Protein AF-0000000084594039 (afdb_homodimer)

Solvent-accessible surface area (backbone atoms only — not comparable to full-atom values): 18396 Å² total; per-residue (Å²): 133,78,67,61,70,50,74,56,48,41,37,42,39,34,45,40,53,38,61,28,76,56,87,64,30,40,56,70,52,55,41,53,44,47,56,73,71,41,68,73,32,25,36,35,40,32,32,36,35,68,39,43,57,26,38,84,69,42,38,64,59,42,36,34,75,75,54,59,29,42,46,44,62,35,49,66,76,71,59,64,66,60,52,68,68,42,80,75,48,71,62,57,84,67,62,62,94,60,73,80,41,58,66,37,62,47,47,32,35,33,38,26,88,52,34,46,54,43,74,80,42,61,41,67,48,31,79,69,38,47,42,98,88,64,44,53,49,39,70,52,70,32,36,37,35,33,29,29,40,27,58,51,59,77,80,53,81,77,73,77,64,75,69,82,74,133,133,77,64,59,66,50,74,57,47,44,37,42,39,33,44,41,54,40,60,30,74,54,87,65,30,41,58,71,52,55,41,52,45,47,55,73,71,40,68,73,34,26,35,36,41,34,32,37,34,66,37,42,57,27,39,84,72,44,37,62,61,42,36,35,74,75,54,60,29,42,45,44,63,34,51,67,76,71,62,64,67,60,52,68,68,44,79,75,48,71,63,56,84,68,62,63,93,61,73,80,42,59,66,37,62,46,47,32,34,34,36,27,89,53,32,45,55,43,74,79,42,62,42,68,48,32,79,68,38,46,42,97,87,65,43,52,49,38,71,50,69,32,36,38,34,34,30,30,41,28,62,52,62,77,77,56,82,75,76,75,69,74,70,80,72,124

pLDDT: mean 72.97, std 21.12, range [17.84, 96.88]

Foldseek 3Di:
DPPPPPDPQDEAEAEDACPPPDPQFADVVVLVCCVVPVAQGKYKYWYQRVDAQQEPNHCVCCCCVRVVKDWLLCVQVPNDGDHHNDDAQDADAADGPFSPHDDRIIMIIQHGPFKHKDWPDKDQPQQVAADPVRHGPDPDTDMDTDMDMDTDPPPPPPCVPPDPDD/DPPPPPDPQDEAEAEDACPPPDPQFADVVVLVCCVVPVAQGKYKYWYQRVDAQQEPNHCVCCCCVRVVKDWLLCVQVPNDGDHHNDDAQDADAADGPFSPHDDRIIMIIQHGPFKHKDWPDKDQPQQVAADPVRHGPDPDTDMDTDMDMDTDPPPPDDCVPPDPPD

Organism: NCBI:txid1423351

Nearest PDB structures (foldseek):
  5lly-assembly1_D  TM=1.562E-01  e=5.968E+00  Idiomarina sp. A28L
  5lly-assembly1_D  TM=1.577E-01  e=6.722E+00  Idiomarina sp. A28L

Secondary structure (DSSP, 8-state):
--------EEEEEEEEE--BSSS-SS-HHHHHHHHHH-TTSEEEEEEE----TTSTT--THHHHHHH-PEEHHHHHTTS-PPPTTSPP-PPPSSS-SSS-SPPSEEEEEE--SSEEEEEEEEEE-GGGSB-TTS-BSBSS--EEEEEEEEE-SS------------/--------EEEEEEEEE--BSSS--S-HHHHHHHHHH-TTSEEEEEEE----TTSTT--THHHHHHH-PEEHHHHHTTS-PPPTTSPP-PPPSSS-SSS-SPPSEEEEEE--SSEEEEEEEEEE-GGGSB-TTS-BSBSS--EEEEEEEEE-SS---------S--

Radius of gyration: 20.88 Å; Cα contacts (8 Å, |Δi|>4): 709; chains: 2; bounding box: 70×61×62 Å

Structure (mmCIF, N/CA/C/O backbone):
data_AF-0000000084594039-model_v1
#
loop_
_entity.id
_entity.type
_entity.pdbx_description
1 polymer 'Endonuclease/exonuclease/phosphatase family protein'
#
loop_
_atom_site.group_PDB
_atom_site.id
_atom_site.type_symbol
_atom_site.label_atom_id
_atom_site.label_alt_id
_atom_site.label_comp_id
_atom_site.label_asym_id
_atom_site.label_entity_id
_atom_site.label_seq_id
_atom_site.pdbx_PDB_ins_code
_atom_site.Cartn_x
_atom_site.Cartn_y
_atom_site.Cartn_z
_atom_site.occupancy
_atom_site.B_iso_or_equiv
_atom_site.auth_seq_id
_atom_site.auth_comp_id
_atom_site.auth_asym_id
_atom_site.auth_atom_id
_atom_site.pdbx_PDB_model_num
ATOM 1 N N . MET A 1 1 ? 11.82 -3.902 33.844 1 17.84 1 MET A N 1
ATOM 2 C CA . MET A 1 1 ? 11.023 -4.477 32.75 1 17.84 1 MET A CA 1
ATOM 3 C C . MET A 1 1 ? 11.617 -4.113 31.391 1 17.84 1 MET A C 1
ATOM 5 O O . MET A 1 1 ? 11.805 -2.938 31.094 1 17.84 1 MET A O 1
ATOM 9 N N . ARG A 1 2 ? 12.656 -4.773 30.922 1 19.19 2 ARG A N 1
ATOM 10 C CA . ARG A 1 2 ? 13.57 -4.34 29.859 1 19.19 2 ARG A CA 1
ATOM 11 C C . ARG A 1 2 ? 12.898 -4.445 28.5 1 19.19 2 ARG A C 1
ATOM 13 O O . ARG A 1 2 ? 12.273 -5.457 28.188 1 19.19 2 ARG A O 1
ATOM 20 N N . VAL A 1 3 ? 12.195 -3.455 28.109 1 25.62 3 VAL A N 1
ATOM 21 C CA . VAL A 1 3 ? 11.539 -3.289 26.812 1 25.62 3 VAL A CA 1
ATOM 22 C C . VAL A 1 3 ? 12.523 -3.621 25.688 1 25.62 3 VAL A C 1
ATOM 24 O O . VAL A 1 3 ? 13.602 -3.031 25.609 1 25.62 3 VAL A O 1
ATOM 27 N N . ARG A 1 4 ? 12.836 -4.871 25.531 1 27.36 4 ARG A N 1
ATOM 28 C CA . ARG A 1 4 ? 13.781 -5.156 24.453 1 27.36 4 ARG A CA 1
ATOM 29 C C . ARG A 1 4 ? 13.266 -4.625 23.109 1 27.36 4 ARG A C 1
ATOM 31 O O . ARG A 1 4 ? 12.141 -4.938 22.703 1 27.36 4 ARG A O 1
ATOM 38 N N . ILE A 1 5 ? 13.539 -3.486 22.859 1 30.59 5 ILE A N 1
ATOM 39 C CA . ILE A 1 5 ? 13.289 -2.785 21.609 1 30.59 5 ILE A CA 1
ATOM 40 C C . ILE A 1 5 ? 13.938 -3.549 20.453 1 30.59 5 ILE A C 1
ATOM 42 O O . ILE A 1 5 ? 15.156 -3.723 20.422 1 30.59 5 ILE A O 1
ATOM 46 N N . TYR A 1 6 ? 13.367 -4.73 20.125 1 36.53 6 TYR A N 1
ATOM 47 C CA . TYR A 1 6 ? 14.016 -5.32 18.953 1 36.53 6 TYR A CA 1
ATOM 48 C C . TYR A 1 6 ? 14.219 -4.277 17.859 1 36.53 6 TYR A C 1
ATOM 50 O O . TYR A 1 6 ? 13.5 -3.277 17.812 1 36.53 6 TYR A O 1
ATOM 58 N N . GLU A 1 7 ? 15.344 -4.395 17.234 1 40.53 7 GLU A N 1
ATOM 59 C CA . GLU A 1 7 ? 15.781 -3.551 16.125 1 40.53 7 GLU A CA 1
ATOM 60 C C . GLU A 1 7 ? 14.648 -3.316 15.125 1 40.53 7 GLU A C 1
ATOM 62 O O . GLU A 1 7 ? 13.836 -4.211 14.883 1 40.53 7 GLU A O 1
ATOM 67 N N . GLY A 1 8 ? 14.188 -2.197 15.102 1 44.06 8 GLY A N 1
ATOM 68 C CA . GLY A 1 8 ? 13.164 -1.637 14.234 1 44.06 8 GLY A CA 1
ATOM 69 C C . GLY A 1 8 ? 13.164 -2.244 12.844 1 44.06 8 GLY A C 1
ATOM 70 O O . GLY A 1 8 ? 14.219 -2.402 12.227 1 44.06 8 GLY A O 1
ATOM 71 N N . VAL A 1 9 ? 12.484 -3.328 12.766 1 46.97 9 VAL A N 1
ATOM 72 C CA . VAL A 1 9 ? 12.297 -3.873 11.422 1 46.97 9 VAL A CA 1
ATOM 73 C C . VAL A 1 9 ? 11.734 -2.793 10.5 1 46.97 9 VAL A C 1
ATOM 75 O O . VAL A 1 9 ? 10.766 -2.115 10.852 1 46.97 9 VAL A O 1
ATOM 78 N N . TYR A 1 10 ? 12.617 -2.422 9.453 1 51.78 10 TYR A N 1
ATOM 79 C CA . TYR A 1 10 ? 12.242 -1.395 8.492 1 51.78 10 TYR A CA 1
ATOM 80 C C . TYR A 1 10 ? 11.5 -2.004 7.309 1 51.78 10 TYR A C 1
ATOM 82 O O . TYR A 1 10 ? 11.914 -3.033 6.77 1 51.78 10 TYR A O 1
ATOM 90 N N . ILE A 1 11 ? 10.234 -1.665 7.273 1 54.06 11 ILE A N 1
ATOM 91 C CA . ILE A 1 11 ? 9.492 -2.012 6.066 1 54.06 11 ILE A CA 1
ATOM 92 C C . ILE A 1 11 ? 9.367 -0.783 5.168 1 54.06 11 ILE A C 1
ATOM 94 O O . ILE A 1 11 ? 8.828 0.245 5.582 1 54.06 11 ILE A O 1
ATOM 98 N N . ASP A 1 12 ? 10.047 -0.89 3.979 1 55.56 12 ASP A N 1
ATOM 99 C CA . ASP A 1 12 ? 9.828 0.122 2.951 1 55.56 12 ASP A CA 1
ATOM 100 C C . ASP A 1 12 ? 8.523 -0.143 2.195 1 55.56 12 ASP A C 1
ATOM 102 O O . ASP A 1 12 ? 8.367 -1.199 1.58 1 55.56 12 ASP A O 1
ATOM 106 N N . MET A 1 13 ? 7.566 0.72 2.473 1 59.25 13 MET A N 1
ATOM 107 C CA . MET A 1 13 ? 6.34 0.625 1.688 1 59.25 13 MET A CA 1
ATOM 108 C C . MET A 1 13 ? 6.344 1.636 0.544 1 59.25 13 MET A C 1
ATOM 110 O O . MET A 1 13 ? 6.52 2.834 0.771 1 59.25 13 MET A O 1
ATOM 114 N N . ILE A 1 14 ? 6.363 1.115 -0.664 1 53.22 14 ILE A N 1
ATOM 115 C CA . ILE A 1 14 ? 6.363 1.947 -1.861 1 53.22 14 ILE A CA 1
ATOM 116 C C . ILE A 1 14 ? 4.992 1.89 -2.531 1 53.22 14 ILE A C 1
ATOM 118 O O . ILE A 1 14 ? 4.465 0.805 -2.791 1 53.22 14 ILE A O 1
ATOM 122 N N . ASN A 1 15 ? 4.281 2.973 -2.469 1 58.31 15 ASN A N 1
ATOM 123 C CA . ASN A 1 15 ? 3.012 3.076 -3.18 1 58.31 15 ASN A CA 1
ATOM 124 C C . ASN A 1 15 ? 3.203 3.633 -4.59 1 58.31 15 ASN A C 1
ATOM 126 O O . ASN A 1 15 ? 3.604 4.785 -4.754 1 58.31 15 ASN A O 1
ATOM 130 N N . LEU A 1 16 ? 3.047 2.688 -5.543 1 54.72 16 LEU A N 1
ATOM 131 C CA . LEU A 1 16 ? 3.219 3.033 -6.949 1 54.72 16 LEU A CA 1
ATOM 132 C C . LEU A 1 16 ? 1.888 3.434 -7.574 1 54.72 16 LEU A C 1
ATOM 134 O O . LEU A 1 16 ? 0.843 2.871 -7.242 1 54.72 16 LEU A O 1
ATOM 138 N N . ASP A 1 17 ? 1.557 4.684 -7.719 1 56.34 17 ASP A N 1
ATOM 139 C CA . ASP A 1 17 ? 0.464 4.996 -8.633 1 56.34 17 ASP A CA 1
ATOM 140 C C . ASP A 1 17 ? 0.985 5.238 -10.047 1 56.34 17 ASP A C 1
ATOM 142 O O . ASP A 1 17 ? 1.407 6.352 -10.375 1 56.34 17 ASP A O 1
ATOM 146 N N . THR A 1 18 ? 1.282 4.117 -10.773 1 48.16 18 THR A N 1
ATOM 147 C CA . THR A 1 18 ? 1.904 4.191 -12.094 1 48.16 18 THR A CA 1
ATOM 148 C C . THR A 1 18 ? 0.933 4.766 -13.117 1 48.16 18 THR A C 1
ATOM 150 O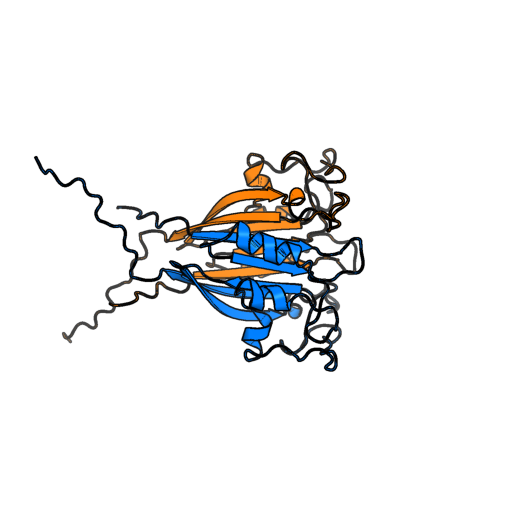 O . THR A 1 18 ? 0.82 4.254 -14.234 1 48.16 18 THR A O 1
ATOM 153 N N . GLU A 1 19 ? -0.133 5.43 -12.531 1 45.56 19 GLU A N 1
ATOM 154 C CA . GLU A 1 19 ? -0.708 6.062 -13.719 1 45.56 19 GLU A CA 1
ATOM 155 C C . GLU A 1 19 ? 0.362 6.773 -14.539 1 45.56 19 GLU A C 1
ATOM 157 O O . GLU A 1 19 ? 0.981 7.73 -14.07 1 45.56 19 GLU A O 1
ATOM 162 N N . VAL A 1 20 ? 1.235 5.906 -15.148 1 42.5 20 VAL A N 1
ATOM 163 C CA . VAL A 1 20 ? 2.357 6.355 -15.961 1 42.5 20 VAL A CA 1
ATOM 164 C C . VAL A 1 20 ? 1.911 7.5 -16.875 1 42.5 20 VAL A C 1
ATOM 166 O O . VAL A 1 20 ? 0.813 7.465 -17.438 1 42.5 20 VAL A O 1
ATOM 169 N N . ALA A 1 21 ? 2.471 8.703 -16.625 1 42.28 21 ALA A N 1
ATOM 170 C CA . ALA A 1 21 ? 2.262 9.703 -17.672 1 42.28 21 ALA A CA 1
ATOM 171 C C . ALA A 1 21 ? 2.299 9.07 -19.062 1 42.28 21 ALA A C 1
ATOM 173 O O . ALA A 1 21 ? 1.644 9.547 -19.984 1 42.28 21 ALA A O 1
ATOM 174 N N . GLY A 1 22 ? 3.184 8.133 -19.312 1 41.19 22 GLY A N 1
ATOM 175 C CA . GLY A 1 22 ? 3.324 7.41 -20.578 1 41.19 22 GLY A CA 1
ATOM 176 C C . GLY A 1 22 ? 3.037 5.926 -20.438 1 41.19 22 GLY A C 1
ATOM 177 O O . GLY A 1 22 ? 2.525 5.48 -19.406 1 41.19 22 GLY A O 1
ATOM 178 N N . THR A 1 23 ? 3.014 5.121 -21.594 1 39.5 23 THR A N 1
ATOM 179 C CA . THR A 1 23 ? 2.654 3.736 -21.891 1 39.5 23 THR A CA 1
ATOM 180 C C . THR A 1 23 ? 3.463 2.771 -21.016 1 39.5 23 THR A C 1
ATOM 182 O O . THR A 1 23 ? 3.387 1.556 -21.203 1 39.5 23 THR A O 1
ATOM 185 N N . LEU A 1 24 ? 4.535 3.168 -20.484 1 44.72 24 LEU A N 1
ATOM 186 C CA . LEU A 1 24 ? 5.258 1.976 -20.047 1 44.72 24 LEU A CA 1
ATOM 187 C C . LEU A 1 24 ? 4.773 1.512 -18.688 1 44.72 24 LEU A C 1
ATOM 189 O O . LEU A 1 24 ? 4.637 2.32 -17.766 1 44.72 24 LEU A O 1
ATOM 193 N N . PRO A 1 25 ? 4.277 0.266 -18.641 1 48.38 25 PRO A N 1
ATOM 194 C CA . PRO A 1 25 ? 3.889 -0.447 -17.422 1 48.38 25 PRO A CA 1
ATOM 195 C C . PRO A 1 25 ? 4.902 -0.284 -16.281 1 48.38 25 PRO A C 1
ATOM 197 O O . PRO A 1 25 ? 5.898 0.428 -16.438 1 48.38 25 PRO A O 1
ATOM 200 N N . VAL A 1 26 ? 5.16 -1.223 -15.438 1 52.66 26 VAL A N 1
ATOM 201 C CA . VAL A 1 26 ? 6.109 -1.263 -14.328 1 52.66 26 VAL A CA 1
ATOM 202 C C . VAL A 1 26 ? 7.512 -0.93 -14.836 1 52.66 26 VAL A C 1
ATOM 204 O O . VAL A 1 26 ? 8 -1.561 -15.781 1 52.66 26 VAL A O 1
ATOM 207 N N . ASP A 1 27 ? 8.078 0.342 -14.43 1 59.88 27 ASP A N 1
ATOM 208 C CA . ASP A 1 27 ? 9.406 0.824 -14.828 1 59.88 27 ASP A CA 1
ATOM 209 C C . ASP A 1 27 ? 10.508 0.02 -14.141 1 59.88 27 ASP A C 1
ATOM 211 O O . ASP A 1 27 ? 10.477 -0.178 -12.922 1 59.88 27 ASP A O 1
ATOM 215 N N . PRO A 1 28 ? 11.398 -0.617 -14.977 1 63.72 28 PRO A N 1
ATOM 216 C CA . PRO A 1 28 ? 12.562 -1.288 -14.391 1 63.72 28 PRO A CA 1
ATOM 217 C C . PRO A 1 28 ? 13.281 -0.426 -13.359 1 63.72 28 PRO A C 1
ATOM 219 O O . PRO A 1 28 ? 13.977 -0.953 -12.484 1 63.72 28 PRO A O 1
ATOM 222 N N . ASN A 1 29 ? 12.977 0.828 -13.398 1 69.25 29 ASN A N 1
ATOM 223 C CA . ASN A 1 29 ? 13.633 1.746 -12.469 1 69.25 29 ASN A CA 1
ATOM 224 C C . ASN A 1 29 ? 13.203 1.489 -11.031 1 69.25 29 ASN A C 1
ATOM 226 O O . ASN A 1 29 ? 13.992 1.664 -10.102 1 69.25 29 ASN A O 1
ATOM 230 N N . VAL A 1 30 ? 12.047 0.938 -10.914 1 70.56 30 VAL A N 1
ATOM 231 C CA . VAL A 1 30 ? 11.602 0.678 -9.555 1 70.56 30 VAL A CA 1
ATOM 232 C C . VAL A 1 30 ? 12.367 -0.504 -8.969 1 70.56 30 VAL A C 1
ATOM 234 O O . VAL A 1 30 ? 12.828 -0.452 -7.828 1 70.56 30 VAL A O 1
ATOM 237 N N . ALA A 1 31 ? 12.547 -1.477 -9.758 1 74.69 31 ALA A N 1
ATOM 238 C CA . ALA A 1 31 ? 13.305 -2.648 -9.32 1 74.69 31 ALA A CA 1
ATOM 239 C C . ALA A 1 31 ? 14.742 -2.277 -8.984 1 74.69 31 ALA A C 1
ATOM 241 O O . ALA A 1 31 ? 15.281 -2.721 -7.965 1 74.69 31 ALA A O 1
ATOM 242 N N . ASP A 1 32 ? 15.297 -1.428 -9.766 1 75.56 32 ASP A N 1
ATOM 243 C CA . ASP A 1 32 ? 16.656 -0.971 -9.523 1 75.56 32 ASP A CA 1
ATOM 244 C C . ASP A 1 32 ? 16.75 -0.185 -8.211 1 75.56 32 ASP A C 1
ATOM 246 O O . ASP A 1 32 ? 17.719 -0.331 -7.461 1 75.56 32 ASP A O 1
ATOM 250 N N . PHE A 1 33 ? 15.82 0.53 -7.965 1 74.19 33 PHE A N 1
ATOM 251 C CA . PHE A 1 33 ? 15.805 1.326 -6.742 1 74.19 33 PHE A CA 1
ATOM 252 C C . PHE A 1 33 ? 15.742 0.428 -5.512 1 74.19 33 PHE A C 1
ATOM 254 O O . PHE A 1 33 ? 16.469 0.654 -4.539 1 74.19 33 PHE A O 1
ATOM 261 N N . ILE A 1 34 ? 14.82 -0.453 -5.598 1 74.88 34 ILE A N 1
ATOM 262 C CA . ILE A 1 34 ? 14.672 -1.361 -4.465 1 74.88 34 ILE A CA 1
ATOM 263 C C . ILE A 1 34 ? 15.992 -2.07 -4.191 1 74.88 34 ILE A C 1
ATOM 265 O O . ILE A 1 34 ? 16.406 -2.191 -3.035 1 74.88 34 ILE A O 1
ATOM 269 N N . ASP A 1 35 ? 16.656 -2.428 -5.18 1 74.19 35 ASP A N 1
ATOM 270 C CA . ASP A 1 35 ? 17.938 -3.105 -5.031 1 74.19 35 ASP A CA 1
ATOM 271 C C . ASP A 1 35 ? 18.984 -2.189 -4.379 1 74.19 35 ASP A C 1
ATOM 273 O O . ASP A 1 35 ? 19.75 -2.625 -3.527 1 74.19 35 ASP A O 1
ATOM 277 N N . ALA A 1 36 ? 18.906 -0.954 -4.699 1 74.06 36 ALA A N 1
ATOM 278 C CA . ALA A 1 36 ? 19.922 -0.005 -4.254 1 74.06 36 ALA A CA 1
ATOM 279 C C . ALA A 1 36 ? 19.625 0.5 -2.848 1 74.06 36 ALA A C 1
ATOM 281 O O . ALA A 1 36 ? 20.547 0.816 -2.086 1 74.06 36 ALA A O 1
ATOM 282 N N . ASN A 1 37 ? 18.359 0.487 -2.479 1 70.88 37 ASN A N 1
ATOM 283 C CA . ASN A 1 37 ? 18.031 1.267 -1.289 1 70.88 37 ASN A CA 1
ATOM 284 C C . ASN A 1 37 ? 17.453 0.387 -0.181 1 70.88 37 ASN A C 1
ATOM 286 O O . ASN A 1 37 ? 17.406 0.799 0.979 1 70.88 37 ASN A O 1
ATOM 290 N N . SER A 1 38 ? 17.125 -0.698 -0.495 1 69.12 38 SER A N 1
ATOM 291 C CA . SER A 1 38 ? 16.406 -1.507 0.489 1 69.12 38 SER A CA 1
ATOM 292 C C . SER A 1 38 ? 17.094 -2.85 0.704 1 69.12 38 SER A C 1
ATOM 294 O O . SER A 1 38 ? 16.453 -3.834 1.07 1 69.12 38 SER A O 1
ATOM 296 N N . ALA A 1 39 ? 18.375 -2.775 0.292 1 70.75 39 ALA A N 1
ATOM 297 C CA . ALA A 1 39 ? 19.109 -4.008 0.53 1 70.75 39 ALA A CA 1
ATOM 298 C C . ALA A 1 39 ? 19.109 -4.375 2.012 1 70.75 39 ALA A C 1
ATOM 300 O O . ALA A 1 39 ? 19.344 -3.518 2.867 1 70.75 39 ALA A O 1
ATOM 301 N N . GLY A 1 40 ? 18.688 -5.609 2.365 1 72.31 40 GLY A N 1
ATOM 302 C CA . GLY A 1 40 ? 18.734 -6.113 3.73 1 72.31 40 GLY A CA 1
ATOM 303 C C . GLY A 1 40 ? 17.469 -5.809 4.52 1 72.31 40 GLY A C 1
ATOM 304 O O . GLY A 1 40 ? 17.312 -6.277 5.652 1 72.31 40 GLY A O 1
ATOM 305 N N . ASN A 1 41 ? 16.609 -5.039 4.012 1 75.12 41 ASN A N 1
ATOM 306 C CA . ASN A 1 41 ? 15.359 -4.711 4.695 1 75.12 41 ASN A CA 1
ATOM 307 C C . ASN A 1 41 ? 14.195 -5.527 4.152 1 75.12 41 ASN A C 1
ATOM 309 O O . ASN A 1 41 ? 14.242 -6.016 3.021 1 75.12 41 ASN A O 1
ATOM 313 N N . ALA A 1 42 ? 13.305 -5.766 5.07 1 82.06 42 ALA A N 1
ATOM 314 C CA . ALA A 1 42 ? 12.008 -6.203 4.551 1 82.06 42 ALA A CA 1
ATOM 315 C C . ALA A 1 42 ? 11.359 -5.105 3.711 1 82.06 42 ALA A C 1
ATOM 317 O O . ALA A 1 42 ? 11.477 -3.922 4.027 1 82.06 42 ALA A O 1
ATOM 318 N N . VAL A 1 43 ? 10.789 -5.543 2.596 1 83.81 43 VAL A N 1
ATOM 319 C CA . VAL A 1 43 ? 10.219 -4.586 1.653 1 83.81 43 VAL A CA 1
ATOM 320 C C . VAL A 1 43 ? 8.805 -5.016 1.267 1 83.81 43 VAL A C 1
ATOM 322 O O . VAL A 1 43 ? 8.555 -6.199 1.033 1 83.81 43 VAL A O 1
ATOM 325 N N . ILE A 1 44 ? 7.875 -4.047 1.313 1 83.5 44 ILE A N 1
ATOM 326 C CA . ILE A 1 44 ? 6.555 -4.207 0.719 1 83.5 44 ILE A CA 1
ATOM 327 C C . ILE A 1 44 ? 6.34 -3.148 -0.36 1 83.5 44 ILE A C 1
ATOM 329 O O . ILE A 1 44 ? 6.566 -1.958 -0.124 1 83.5 44 ILE A O 1
ATOM 333 N N . VAL A 1 45 ? 6.082 -3.568 -1.586 1 83.19 45 VAL A N 1
ATOM 334 C CA . VAL A 1 45 ? 5.734 -2.688 -2.695 1 83.19 45 VAL A CA 1
ATOM 335 C C . VAL A 1 45 ? 4.258 -2.854 -3.045 1 83.19 45 VAL A C 1
ATOM 337 O O . VAL A 1 45 ? 3.781 -3.975 -3.24 1 83.19 45 VAL A O 1
ATOM 340 N N . VAL A 1 46 ? 3.547 -1.723 -2.971 1 82.12 46 VAL A N 1
ATOM 341 C CA . VAL A 1 46 ? 2.115 -1.771 -3.25 1 82.12 46 VAL A CA 1
ATOM 342 C C . VAL A 1 46 ? 1.749 -0.689 -4.266 1 82.12 46 VAL A C 1
ATOM 344 O O . VAL A 1 46 ? 2.344 0.391 -4.27 1 82.12 46 VAL A O 1
ATOM 347 N N . GLY A 1 47 ? 0.728 -1.052 -5.129 1 77.81 47 GLY A N 1
ATOM 348 C CA . GLY A 1 47 ? 0.212 0.023 -5.961 1 77.81 47 GLY A CA 1
ATOM 349 C C . GLY A 1 47 ? -0.334 -0.461 -7.289 1 77.81 47 GLY A C 1
ATOM 350 O O . GLY A 1 47 ? -0.414 -1.667 -7.531 1 77.81 47 GLY A O 1
ATOM 351 N N . ASN A 1 48 ? -0.719 0.536 -7.984 1 77.62 48 ASN A N 1
ATOM 352 C CA . ASN A 1 48 ? -1.215 0.314 -9.336 1 77.62 48 ASN A CA 1
ATOM 353 C C . ASN A 1 48 ? -0.07 0.142 -10.336 1 77.62 48 ASN A C 1
ATOM 355 O O . ASN A 1 48 ? 0.646 1.099 -10.633 1 77.62 48 ASN A O 1
ATOM 359 N N . THR A 1 49 ? 0.124 -1.08 -10.836 1 76.88 49 THR A N 1
ATOM 360 C CA . THR A 1 49 ? 1.249 -1.355 -11.719 1 76.88 49 THR A CA 1
ATOM 361 C C . THR A 1 49 ? 0.862 -1.115 -13.18 1 76.88 49 THR A C 1
ATOM 363 O O . THR A 1 49 ? 1.728 -1.063 -14.055 1 76.88 49 THR A O 1
ATOM 366 N N . HIS A 1 50 ? -0.426 -1.023 -13.398 1 77.56 50 HIS A N 1
ATOM 367 C CA . HIS A 1 50 ? -0.964 -0.914 -14.75 1 77.56 50 HIS A CA 1
ATOM 368 C C . HIS A 1 50 ? -0.458 -2.045 -15.641 1 77.56 50 HIS A C 1
ATOM 370 O O . HIS A 1 50 ? -0.243 -1.85 -16.844 1 77.56 50 HIS A O 1
ATOM 376 N N . SER A 1 51 ? -0.183 -3.166 -15.031 1 79.56 51 SER A N 1
ATOM 377 C CA . SER A 1 51 ? 0.354 -4.324 -15.742 1 79.56 51 SER A CA 1
ATOM 378 C C . SER A 1 51 ? -0.334 -5.609 -15.297 1 79.56 51 SER A C 1
ATOM 380 O O . SER A 1 51 ? -0.804 -5.711 -14.164 1 79.56 51 SER A O 1
ATOM 382 N N . LEU A 1 52 ? -0.423 -6.469 -16.297 1 87.81 52 LEU A N 1
ATOM 383 C CA . LEU A 1 52 ? -0.875 -7.832 -16.047 1 87.81 52 LEU A CA 1
ATOM 384 C C . LEU A 1 52 ? 0.203 -8.836 -16.438 1 87.81 52 LEU A C 1
ATOM 386 O O . LEU A 1 52 ? 0.968 -8.602 -17.375 1 87.81 52 LEU A O 1
ATOM 390 N N . TYR A 1 53 ? 0.195 -9.922 -15.727 1 91.69 53 TYR A N 1
ATOM 391 C CA . TYR A 1 53 ? 1.157 -10.969 -16.047 1 91.69 53 TYR A CA 1
ATOM 392 C C . TYR A 1 53 ? 0.927 -11.5 -17.453 1 91.69 53 TYR A C 1
ATOM 394 O O . TYR A 1 53 ? 1.873 -11.914 -18.141 1 91.69 53 TYR A O 1
ATOM 402 N N . THR A 1 54 ? -0.293 -11.5 -17.875 1 91.06 54 THR A N 1
ATOM 403 C CA . THR A 1 54 ? -0.636 -12.031 -19.188 1 91.06 54 THR A CA 1
ATOM 404 C C . THR A 1 54 ? -0.231 -11.055 -20.297 1 91.06 54 THR A C 1
ATOM 406 O O . THR A 1 54 ? -0.201 -11.414 -21.469 1 91.06 54 THR A O 1
ATOM 409 N N . GLY A 1 55 ? 0.038 -9.828 -19.891 1 82.75 55 GLY A N 1
ATOM 410 C CA . GLY A 1 55 ? 0.404 -8.82 -20.875 1 82.75 55 GLY A CA 1
ATOM 411 C C . GLY A 1 55 ? 1.834 -8.953 -21.359 1 82.75 55 GLY A C 1
ATOM 412 O O . GLY A 1 55 ? 2.674 -9.547 -20.688 1 82.75 55 GLY A O 1
ATOM 413 N N . PHE A 1 56 ? 2.195 -8.398 -22.547 1 69.62 56 PHE A N 1
ATOM 414 C CA . PHE A 1 56 ? 3.512 -8.523 -23.172 1 69.62 56 PHE A CA 1
ATOM 415 C C . PHE A 1 56 ? 4.488 -7.52 -22.562 1 69.62 56 PHE A C 1
ATOM 417 O O . PHE A 1 56 ? 5.691 -7.773 -22.516 1 69.62 56 PHE A O 1
ATOM 424 N N . MET A 1 57 ? 4.027 -6.438 -22.203 1 59.12 57 MET A N 1
ATOM 425 C CA . MET A 1 57 ? 4.914 -5.418 -21.656 1 59.12 57 MET A CA 1
ATOM 426 C C . MET A 1 57 ? 4.98 -5.523 -20.141 1 59.12 57 MET A C 1
ATOM 428 O O . MET A 1 57 ? 5.293 -4.543 -19.453 1 59.12 57 MET A O 1
ATOM 432 N N . ASP A 1 58 ? 4.98 -6.781 -19.719 1 63.59 58 ASP A N 1
ATOM 433 C CA . ASP A 1 58 ? 4.895 -7.016 -18.281 1 63.59 58 ASP A CA 1
ATOM 434 C C . ASP A 1 58 ? 6.262 -6.859 -17.609 1 63.59 58 ASP A C 1
ATOM 436 O O . ASP A 1 58 ? 7.18 -7.641 -17.875 1 63.59 58 ASP A O 1
ATOM 440 N N . ASN A 1 59 ? 6.504 -5.766 -16.922 1 72.75 59 ASN A N 1
ATOM 441 C CA . ASN A 1 59 ? 7.742 -5.621 -16.172 1 72.75 59 ASN A CA 1
ATOM 442 C C . ASN A 1 59 ? 7.535 -5.938 -14.688 1 72.75 59 ASN A C 1
ATOM 444 O O . ASN A 1 59 ? 8.438 -5.723 -13.875 1 72.75 59 ASN A O 1
ATOM 448 N N . ILE A 1 60 ? 6.348 -6.543 -14.453 1 82.69 60 ILE A N 1
ATOM 449 C CA . ILE A 1 60 ? 6.094 -6.789 -13.031 1 82.69 60 ILE A CA 1
ATOM 450 C C . ILE A 1 60 ? 6.891 -8.008 -12.57 1 82.69 60 ILE A C 1
ATOM 452 O O . ILE A 1 60 ? 7.242 -8.125 -11.398 1 82.69 60 ILE A O 1
ATOM 456 N N . ARG A 1 61 ? 7.297 -8.852 -13.555 1 87.5 61 ARG A N 1
ATOM 457 C CA . ARG A 1 61 ? 8.094 -10.023 -13.219 1 87.5 61 ARG A CA 1
ATOM 458 C C . ARG A 1 61 ? 9.484 -9.625 -12.742 1 87.5 61 ARG A C 1
ATOM 460 O O . ARG A 1 61 ? 10.164 -10.398 -12.062 1 87.5 61 ARG A O 1
ATOM 467 N N . LEU A 1 62 ? 9.898 -8.43 -13.117 1 82.5 62 LEU A N 1
ATOM 468 C CA . LEU A 1 62 ? 11.227 -7.969 -12.719 1 82.5 62 LEU A CA 1
ATOM 469 C C . LEU A 1 62 ? 11.312 -7.809 -11.211 1 82.5 62 LEU A C 1
ATOM 471 O O . LEU A 1 62 ? 12.391 -7.973 -10.625 1 82.5 62 LEU A O 1
ATOM 475 N N . PHE A 1 63 ? 10.203 -7.52 -10.562 1 84.25 63 PHE A N 1
ATOM 476 C CA . PHE A 1 63 ? 10.227 -7.398 -9.109 1 84.25 63 PHE A CA 1
ATOM 477 C C . PHE A 1 63 ? 10.633 -8.719 -8.461 1 84.25 63 PHE A C 1
ATOM 479 O O . PHE A 1 63 ? 11.367 -8.734 -7.473 1 84.25 63 PHE A O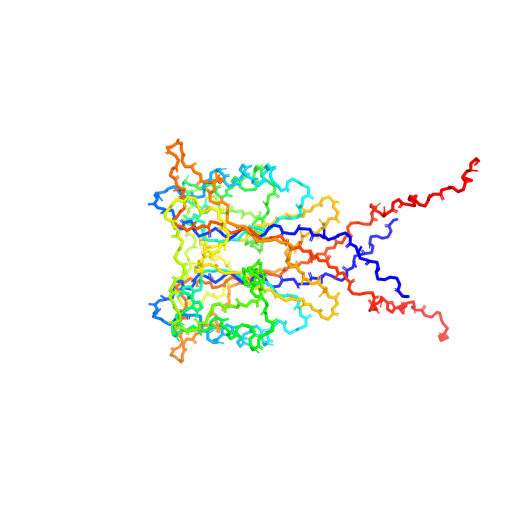 1
ATOM 486 N N . THR A 1 64 ? 10.125 -9.781 -9.078 1 86.31 64 THR A N 1
ATOM 487 C CA . THR A 1 64 ? 10.477 -11.094 -8.562 1 86.31 64 THR A CA 1
ATOM 488 C C . THR A 1 64 ? 11.883 -11.492 -9 1 86.31 64 THR A C 1
ATOM 490 O O . THR A 1 64 ? 12.703 -11.906 -8.172 1 86.31 64 THR A O 1
ATOM 493 N N . ILE A 1 65 ? 12.18 -11.305 -10.227 1 85.75 65 ILE A N 1
ATOM 494 C CA . ILE A 1 65 ? 13.43 -11.797 -10.812 1 85.75 65 ILE A CA 1
ATOM 495 C C . ILE A 1 65 ? 14.609 -11 -10.266 1 85.75 65 ILE A C 1
ATOM 497 O O . ILE A 1 65 ? 15.617 -11.578 -9.852 1 85.75 65 ILE A O 1
ATOM 501 N N . ASN A 1 66 ? 14.469 -9.688 -10.203 1 82.56 66 ASN A N 1
ATOM 502 C CA . ASN A 1 66 ? 15.602 -8.836 -9.852 1 82.56 66 ASN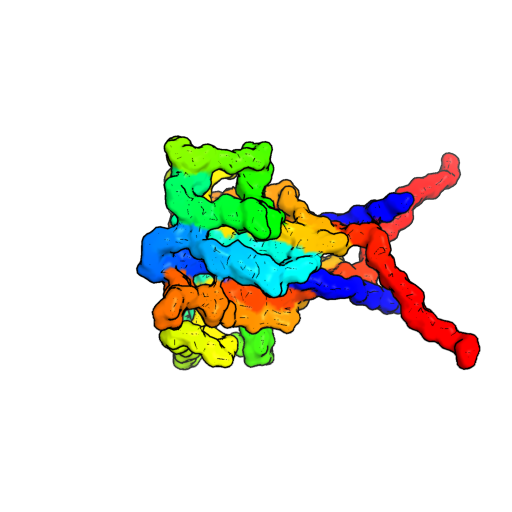 A CA 1
ATOM 503 C C . ASN A 1 66 ? 15.648 -8.57 -8.344 1 82.56 66 ASN A C 1
ATOM 505 O O . ASN A 1 66 ? 16.719 -8.367 -7.781 1 82.56 66 ASN A O 1
ATOM 509 N N . ASN A 1 67 ? 14.5 -8.508 -7.727 1 85.5 67 ASN A N 1
ATOM 510 C CA . ASN A 1 67 ? 14.484 -8.016 -6.355 1 85.5 67 ASN A CA 1
ATOM 511 C C . ASN A 1 67 ? 14.094 -9.109 -5.367 1 85.5 67 ASN A C 1
ATOM 513 O O . ASN A 1 67 ? 14.133 -8.906 -4.152 1 85.5 67 ASN A O 1
ATOM 517 N N . GLY A 1 68 ? 13.711 -10.281 -5.902 1 89.19 68 GLY A N 1
ATOM 518 C CA . GLY A 1 68 ? 13.328 -11.375 -5.02 1 89.19 68 GLY A CA 1
ATOM 519 C C . GLY A 1 68 ? 12.008 -11.141 -4.312 1 89.19 68 GLY A C 1
ATOM 520 O O . GLY A 1 68 ? 11.75 -11.711 -3.252 1 89.19 68 GLY A O 1
ATOM 521 N N . LEU A 1 69 ? 11.234 -10.25 -4.902 1 89.38 69 LEU A N 1
ATOM 522 C CA . LEU A 1 69 ? 9.938 -9.977 -4.305 1 89.38 69 LEU A CA 1
ATOM 523 C C . LEU A 1 69 ? 8.922 -11.039 -4.707 1 89.38 69 LEU A C 1
ATOM 525 O O . LEU A 1 69 ? 8.938 -11.523 -5.844 1 89.38 69 LEU A O 1
ATOM 529 N N . THR A 1 70 ? 8.086 -11.359 -3.752 1 93.88 70 THR A N 1
ATOM 530 C CA . THR A 1 70 ? 6.969 -12.258 -4.004 1 93.88 70 THR A CA 1
ATOM 531 C C . THR A 1 70 ? 5.676 -11.477 -4.199 1 93.88 70 THR A C 1
ATOM 533 O O . THR A 1 70 ? 5.387 -10.547 -3.441 1 93.88 70 THR A O 1
ATOM 536 N N . ASP A 1 71 ? 4.996 -11.805 -5.266 1 92.81 71 ASP A N 1
ATOM 537 C CA . ASP A 1 71 ? 3.662 -11.242 -5.449 1 92.81 71 ASP A CA 1
ATOM 538 C C . ASP A 1 71 ? 2.633 -11.984 -4.602 1 92.81 71 ASP A C 1
ATOM 540 O O . ASP A 1 71 ? 2.426 -13.188 -4.777 1 92.81 71 ASP A O 1
ATOM 544 N N . ALA A 1 72 ? 1.978 -11.266 -3.713 1 93.19 72 ALA A N 1
ATOM 545 C CA . ALA A 1 72 ? 1.054 -11.875 -2.762 1 93.19 72 ALA A CA 1
ATOM 546 C C . ALA A 1 72 ? -0.106 -12.555 -3.486 1 93.19 72 ALA A C 1
ATOM 548 O O . ALA A 1 72 ? -0.59 -13.602 -3.051 1 93.19 72 ALA A O 1
ATOM 549 N N . TRP A 1 73 ? -0.614 -11.969 -4.586 1 95 73 TRP A N 1
ATOM 550 C CA . TRP A 1 73 ? -1.705 -12.57 -5.344 1 95 73 TRP A CA 1
ATOM 551 C C . TRP A 1 73 ? -1.259 -13.875 -6 1 95 73 TRP A C 1
ATOM 553 O O . TRP A 1 73 ? -1.953 -14.891 -5.91 1 95 73 TRP A O 1
ATOM 563 N N . VAL A 1 74 ? -0.084 -13.836 -6.609 1 96.19 74 VAL A N 1
ATOM 564 C CA . VAL A 1 74 ? 0.442 -15.031 -7.262 1 96.19 74 VAL A CA 1
ATOM 565 C C . VAL A 1 74 ? 0.614 -16.156 -6.238 1 96.19 74 VAL A C 1
ATOM 567 O O . VAL A 1 74 ? 0.254 -17.297 -6.5 1 96.19 74 VAL A O 1
ATOM 570 N N . GLN A 1 75 ? 1.121 -15.797 -5.152 1 95.94 75 GLN A N 1
ATOM 571 C CA . GLN A 1 75 ? 1.276 -16.797 -4.102 1 95.94 75 GLN A CA 1
ATOM 572 C C . GLN A 1 75 ? -0.072 -17.391 -3.701 1 95.94 75 GLN A C 1
ATOM 574 O O . GLN A 1 75 ? -0.198 -18.609 -3.539 1 95.94 75 GLN A O 1
ATOM 579 N N . ALA A 1 76 ? -1.031 -16.594 -3.549 1 96.12 76 ALA A N 1
ATOM 580 C CA . ALA A 1 76 ? -2.342 -17 -3.053 1 96.12 76 ALA A CA 1
ATOM 581 C C . ALA A 1 76 ? -3.041 -17.922 -4.051 1 96.12 76 ALA A C 1
ATOM 583 O O . ALA A 1 76 ? -3.836 -18.781 -3.662 1 96.12 76 ALA A O 1
ATOM 584 N N . ILE A 1 77 ? -2.777 -17.812 -5.352 1 96.44 77 ILE A N 1
ATOM 585 C CA . ILE A 1 77 ? -3.482 -18.609 -6.344 1 96.44 77 ILE A CA 1
ATOM 586 C C . ILE A 1 77 ? -2.668 -19.859 -6.664 1 96.44 77 ILE A C 1
ATOM 588 O O . ILE A 1 77 ? -2.992 -20.594 -7.602 1 96.44 77 ILE A O 1
ATOM 592 N N . GLY A 1 78 ? -1.587 -20.109 -5.973 1 93.44 78 GLY A N 1
ATOM 593 C CA . GLY A 1 78 ? -0.902 -21.375 -6.145 1 93.44 78 GLY A CA 1
ATOM 594 C C . GLY A 1 78 ? 0.569 -21.234 -6.48 1 93.44 78 GLY A C 1
ATOM 595 O O . GLY A 1 78 ? 1.273 -22.219 -6.68 1 93.44 78 GLY A O 1
ATOM 596 N N . GLY A 1 79 ? 1.046 -20.016 -6.688 1 90.94 79 GLY A N 1
ATOM 597 C CA . GLY A 1 79 ? 2.484 -19.797 -6.746 1 90.94 79 GLY A CA 1
ATOM 598 C C . GLY A 1 79 ? 2.998 -19.578 -8.156 1 90.94 79 GLY A C 1
ATOM 599 O O . GLY A 1 79 ? 4.156 -19.203 -8.352 1 90.94 79 GLY A O 1
ATOM 600 N N . ASN A 1 80 ? 2.137 -19.797 -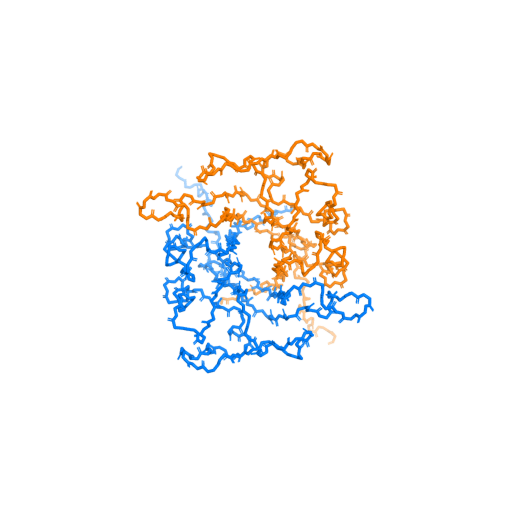9.125 1 93.75 80 ASN A N 1
ATOM 601 C CA . ASN A 1 80 ? 2.561 -19.594 -10.5 1 93.75 80 ASN A CA 1
ATOM 602 C C . ASN A 1 80 ? 1.805 -18.438 -11.156 1 93.75 80 ASN A C 1
ATOM 604 O O . ASN A 1 80 ? 0.581 -18.484 -11.289 1 93.75 80 ASN A O 1
ATOM 608 N N . ALA A 1 81 ? 2.59 -17.5 -11.57 1 94.62 81 ALA A N 1
ATOM 609 C CA . ALA A 1 81 ? 1.978 -16.391 -12.289 1 94.62 81 ALA A CA 1
ATOM 610 C C . ALA A 1 81 ? 1.441 -16.828 -13.641 1 94.62 81 ALA A C 1
ATOM 612 O O . ALA A 1 81 ? 2.033 -17.688 -14.305 1 94.62 81 ALA A O 1
ATOM 613 N N . PRO A 1 82 ? 0.364 -16.219 -14.117 1 95.19 82 PRO A N 1
ATOM 614 C CA . PRO A 1 82 ? -0.107 -16.5 -15.469 1 95.19 82 PRO A CA 1
ATOM 615 C C . PRO A 1 82 ? 0.968 -16.266 -16.531 1 95.19 82 PRO A C 1
ATOM 617 O O . PRO A 1 82 ? 1.787 -15.359 -16.391 1 95.19 82 PRO A O 1
ATOM 620 N N . ALA A 1 83 ? 0.948 -17.125 -17.5 1 93 83 ALA A N 1
ATOM 621 C CA . ALA A 1 83 ? 1.96 -17.047 -18.547 1 93 83 ALA A CA 1
ATOM 622 C C . ALA A 1 83 ? 1.783 -15.797 -19.391 1 93 83 ALA A C 1
ATOM 624 O O . ALA A 1 83 ? 0.656 -15.391 -19.688 1 93 83 ALA A O 1
ATOM 625 N N . ARG A 1 84 ? 2.982 -15.25 -19.719 1 90.12 84 ARG A N 1
ATOM 626 C CA . ARG A 1 84 ? 2.945 -14.148 -20.672 1 90.12 84 ARG A CA 1
ATOM 627 C C . ARG A 1 84 ? 2.227 -14.547 -21.953 1 90.12 84 ARG A C 1
ATOM 629 O O . ARG A 1 84 ? 2.447 -15.641 -22.484 1 90.12 84 ARG A O 1
ATOM 636 N N . GLY A 1 85 ? 1.296 -13.648 -22.406 1 90.56 85 GLY A N 1
ATOM 637 C CA . GLY A 1 85 ? 0.612 -13.914 -23.672 1 90.56 85 GLY A CA 1
ATOM 638 C C . GLY A 1 85 ? -0.65 -14.734 -23.5 1 90.56 85 GLY A C 1
ATOM 639 O O . GLY A 1 85 ? -1.437 -14.875 -24.438 1 90.56 85 GLY A O 1
ATOM 640 N N . ALA A 1 86 ? -0.844 -15.406 -22.344 1 93.44 86 ALA A N 1
ATOM 641 C CA . ALA A 1 86 ? -2.09 -16.125 -22.094 1 93.44 86 ALA A CA 1
ATOM 642 C C . ALA A 1 86 ? -3.279 -15.164 -22.078 1 93.44 86 ALA A C 1
ATOM 644 O O . ALA A 1 86 ? -3.105 -13.945 -22.078 1 93.44 86 ALA A O 1
ATOM 645 N N . ASP A 1 87 ? -4.531 -15.773 -22.125 1 94.19 87 ASP A N 1
ATOM 646 C CA . ASP A 1 87 ? -5.738 -14.961 -22.031 1 94.19 87 ASP A CA 1
ATOM 647 C C . ASP A 1 87 ? -5.809 -14.227 -20.688 1 94.19 87 ASP A C 1
ATOM 649 O O . ASP A 1 87 ? -5.484 -14.797 -19.641 1 94.19 87 ASP A O 1
ATOM 653 N N . VAL A 1 88 ? -6.137 -13.016 -20.859 1 92.88 88 VAL A N 1
ATOM 654 C CA . VAL A 1 88 ? -6.328 -12.219 -19.641 1 92.88 88 VAL A CA 1
ATOM 655 C C . VAL A 1 88 ? -7.352 -12.898 -18.734 1 92.88 88 VAL A C 1
ATOM 657 O O . VAL A 1 88 ? -8.383 -13.391 -19.203 1 92.88 88 VAL A O 1
ATOM 660 N N . ILE A 1 89 ? -7.074 -12.953 -17.453 1 95.62 89 ILE A N 1
ATOM 661 C CA . ILE A 1 89 ? -8.039 -13.422 -16.469 1 95.62 89 ILE A CA 1
ATOM 662 C C . ILE A 1 89 ? -8.844 -12.242 -15.93 1 95.62 89 ILE A C 1
ATOM 664 O O . ILE A 1 89 ? -8.469 -11.648 -14.914 1 95.62 89 ILE A O 1
ATOM 668 N N . VAL A 1 90 ? -9.883 -11.938 -16.5 1 93.19 90 VAL A N 1
ATOM 669 C CA . VAL A 1 90 ? -10.633 -10.703 -16.281 1 93.19 90 VAL A CA 1
ATOM 670 C C . VAL A 1 90 ? -11.445 -10.812 -15 1 93.19 90 VAL A C 1
ATOM 672 O O . VAL A 1 90 ? -12.117 -11.82 -14.773 1 93.19 90 VAL A O 1
ATOM 675 N N . CYS A 1 91 ? -11.328 -9.766 -14.172 1 93.19 91 CYS A N 1
ATOM 676 C CA . CYS A 1 91 ? -12.242 -9.688 -13.031 1 93.19 91 CYS A CA 1
ATOM 677 C C . CYS A 1 91 ? -13.648 -9.328 -13.484 1 93.19 91 CYS A C 1
ATOM 679 O O . CYS A 1 91 ? -13.836 -8.383 -14.25 1 93.19 91 CYS A O 1
ATOM 681 N N . PRO A 1 92 ? -14.609 -10.039 -12.984 1 93.5 92 PRO A N 1
ATOM 682 C CA . PRO A 1 92 ? -15.992 -9.711 -13.344 1 93.5 92 PRO A CA 1
ATOM 683 C C . PRO A 1 92 ? -16.438 -8.367 -12.773 1 93.5 92 PRO A C 1
ATOM 685 O O . PRO A 1 92 ? -15.836 -7.859 -11.828 1 93.5 92 PRO A O 1
ATOM 688 N N . PRO A 1 93 ? -17.469 -7.867 -13.492 1 89.06 93 PRO A N 1
ATOM 689 C CA . PRO A 1 93 ? -18.062 -6.695 -12.852 1 89.06 93 PRO A CA 1
ATOM 690 C C . PRO A 1 93 ? -18.672 -7.016 -11.484 1 89.06 93 PRO A C 1
ATOM 692 O O . PRO A 1 93 ? -19.219 -8.109 -11.289 1 89.06 93 PRO A O 1
ATOM 695 N N . GLY A 1 94 ? -18.641 -6.066 -10.625 1 89.5 94 GLY A N 1
ATOM 696 C CA . GLY A 1 94 ? -19.172 -6.281 -9.297 1 89.5 94 GLY A CA 1
ATOM 697 C C . GLY A 1 94 ? -18.219 -7.008 -8.375 1 89.5 94 GLY A C 1
ATOM 698 O O . GLY A 1 94 ? -17.016 -6.746 -8.391 1 89.5 94 GLY A O 1
ATOM 699 N N . VAL A 1 95 ? -18.797 -7.848 -7.527 1 92.12 95 VAL A N 1
ATOM 700 C CA . VAL A 1 95 ? -18.016 -8.547 -6.508 1 92.12 95 VAL A CA 1
ATOM 701 C C . VAL A 1 95 ? -17.469 -9.844 -7.078 1 92.12 95 VAL A C 1
ATOM 703 O O . VAL A 1 95 ? -18.234 -10.734 -7.469 1 92.12 95 VAL A O 1
ATOM 706 N N . PRO A 1 96 ? -16.125 -9.984 -7.168 1 94.94 96 PRO A N 1
ATOM 707 C CA . PRO A 1 96 ? -15.602 -11.281 -7.586 1 94.94 96 PRO A CA 1
ATOM 708 C C . PRO A 1 96 ? -15.961 -12.406 -6.617 1 94.94 96 PRO A C 1
ATOM 710 O O . PRO A 1 96 ? -15.984 -12.188 -5.402 1 94.94 96 PRO A O 1
ATOM 713 N N . SER A 1 97 ? -16.156 -13.633 -7.098 1 94.94 97 SER A N 1
ATOM 714 C CA . SER A 1 97 ? -16.531 -14.773 -6.262 1 94.94 97 SER A CA 1
ATOM 715 C C . SER A 1 97 ? -15.305 -15.367 -5.57 1 94.94 97 SER A C 1
ATOM 717 O O . SER A 1 97 ? -15.43 -16.109 -4.594 1 94.94 97 SER A O 1
ATOM 719 N N . ASN A 1 98 ? -14.172 -15.164 -6.098 1 96.12 98 ASN A N 1
ATOM 720 C CA . ASN A 1 98 ? -12.891 -15.609 -5.555 1 96.12 98 ASN A CA 1
ATOM 721 C C . ASN A 1 98 ? -11.742 -14.719 -6.02 1 96.12 98 ASN A C 1
ATOM 723 O O . ASN A 1 98 ? -11.961 -13.703 -6.672 1 96.12 98 ASN A O 1
ATOM 727 N N . ILE A 1 99 ? -10.562 -15.117 -5.684 1 96.44 99 ILE A N 1
ATOM 728 C CA . ILE A 1 99 ? -9.414 -14.266 -5.965 1 96.44 99 ILE A CA 1
ATOM 729 C C . ILE A 1 99 ? -8.766 -14.68 -7.285 1 96.44 99 ILE A C 1
ATOM 731 O O . ILE A 1 99 ? -7.633 -14.297 -7.578 1 96.44 99 ILE A O 1
ATOM 735 N N . GLY A 1 100 ? -9.43 -15.406 -8.125 1 96.81 100 GLY A N 1
ATOM 736 C CA . GLY A 1 100 ? -8.812 -16 -9.297 1 96.81 100 GLY A CA 1
ATOM 737 C C . GLY A 1 100 ? -8.555 -15.008 -10.406 1 96.81 100 GLY A C 1
ATOM 738 O O . GLY A 1 100 ? -7.66 -15.211 -11.234 1 96.81 100 GLY A O 1
ATOM 739 N N . CYS A 1 101 ? -9.305 -13.984 -10.492 1 96.56 101 CYS A N 1
ATOM 740 C CA . CYS A 1 101 ? -9.102 -12.992 -11.539 1 96.56 101 CYS A CA 1
ATOM 741 C C . CYS A 1 101 ? -7.93 -12.07 -11.203 1 96.56 101 CYS A C 1
ATOM 743 O O . CYS A 1 101 ? -7.539 -11.961 -10.039 1 96.56 101 CYS A O 1
ATOM 745 N N . GLU A 1 102 ? -7.305 -11.508 -12.219 1 93.5 102 GLU A N 1
ATOM 746 C CA . GLU A 1 102 ? -6.105 -10.695 -12.008 1 93.5 102 GLU A CA 1
ATOM 747 C C . GLU A 1 102 ? -6.426 -9.211 -12.102 1 93.5 102 GLU A C 1
ATOM 749 O O . GLU A 1 102 ? -7.043 -8.758 -13.07 1 93.5 102 GLU A O 1
ATOM 754 N N . GLY A 1 103 ? -6.027 -8.461 -11.039 1 87.5 103 GLY A N 1
ATOM 755 C CA . GLY A 1 103 ? -6.062 -7.012 -11.094 1 87.5 103 GLY A CA 1
ATOM 756 C C . GLY A 1 103 ? -4.711 -6.391 -11.398 1 87.5 103 GLY A C 1
ATOM 757 O O . GLY A 1 103 ? -3.689 -7.078 -11.383 1 87.5 103 GLY A O 1
ATOM 758 N N . ILE A 1 104 ? -4.723 -5.004 -11.633 1 82.88 104 ILE A N 1
ATOM 759 C CA . ILE A 1 104 ? -3.488 -4.297 -11.945 1 82.88 104 ILE A CA 1
ATOM 760 C C . ILE A 1 104 ? -2.859 -3.76 -10.664 1 82.88 104 ILE A C 1
ATOM 762 O O . ILE A 1 104 ? -1.705 -3.324 -10.664 1 82.88 104 ILE A O 1
ATOM 766 N N . ASP A 1 105 ? -3.639 -3.725 -9.57 1 83.19 105 ASP A N 1
ATOM 767 C CA . ASP A 1 105 ? -3.08 -3.439 -8.258 1 83.19 105 ASP A CA 1
ATOM 768 C C . ASP A 1 105 ? -2.377 -4.664 -7.68 1 83.19 105 ASP A C 1
ATOM 770 O O . ASP A 1 105 ? -2.961 -5.75 -7.613 1 83.19 105 ASP A O 1
ATOM 774 N N . LYS A 1 106 ? -1.106 -4.406 -7.316 1 85.75 106 LYS A N 1
ATOM 775 C CA . LYS A 1 106 ? -0.319 -5.535 -6.832 1 85.75 106 LYS A CA 1
ATOM 776 C C . LYS A 1 106 ? 0.331 -5.215 -5.488 1 85.75 106 LYS A C 1
ATOM 778 O O . LYS A 1 106 ? 0.538 -4.047 -5.156 1 85.75 106 LYS A O 1
ATOM 783 N N . VAL A 1 107 ? 0.582 -6.242 -4.746 1 86.5 107 VAL A N 1
ATOM 784 C CA . VAL A 1 107 ? 1.35 -6.188 -3.508 1 86.5 107 VAL A CA 1
ATOM 785 C C . VAL A 1 107 ? 2.514 -7.176 -3.578 1 86.5 107 VAL A C 1
ATOM 787 O O . VAL A 1 107 ? 2.303 -8.391 -3.66 1 86.5 107 VAL A O 1
ATOM 790 N N . PHE A 1 108 ? 3.717 -6.621 -3.611 1 86.94 108 PHE A N 1
ATOM 791 C CA . PHE A 1 108 ? 4.941 -7.414 -3.57 1 86.94 108 PHE A CA 1
ATOM 792 C C . PHE A 1 108 ? 5.613 -7.301 -2.205 1 86.94 108 PHE A C 1
ATOM 794 O O . PHE A 1 108 ? 5.539 -6.258 -1.556 1 86.94 108 PHE A O 1
ATOM 801 N N . TYR A 1 109 ? 6.25 -8.398 -1.803 1 87.81 109 TYR A N 1
ATOM 802 C CA . TYR A 1 109 ? 6.895 -8.336 -0.496 1 87.81 109 TYR A CA 1
ATOM 803 C C . TYR A 1 109 ? 8.109 -9.25 -0.445 1 87.81 109 TYR A C 1
ATOM 805 O O . TYR A 1 109 ? 8.203 -10.219 -1.199 1 87.81 109 TYR A O 1
ATOM 813 N N . ARG A 1 110 ? 8.992 -8.922 0.371 1 89.06 110 ARG A N 1
ATOM 814 C CA . ARG A 1 110 ? 10.078 -9.812 0.781 1 89.06 110 ARG A CA 1
ATOM 815 C C . ARG A 1 110 ? 10.5 -9.531 2.219 1 89.06 110 ARG A C 1
ATOM 817 O O . ARG A 1 110 ? 10.289 -8.43 2.73 1 89.06 110 ARG A O 1
ATOM 824 N N . GLY A 1 111 ? 10.984 -10.586 2.779 1 82.81 111 GLY A N 1
ATOM 825 C CA . GLY A 1 111 ? 11.547 -10.422 4.109 1 82.81 111 GLY A CA 1
ATOM 826 C C . GLY A 1 111 ? 12.953 -9.836 4.094 1 82.81 111 GLY A C 1
ATOM 827 O O . GLY A 1 111 ? 13.32 -9.117 3.16 1 82.81 111 GLY A O 1
ATOM 828 N N . SER A 1 112 ? 13.594 -9.969 5.184 1 80.38 112 SER A N 1
ATOM 829 C CA . SER A 1 112 ? 14.984 -9.586 5.379 1 80.38 112 SER A CA 1
ATOM 830 C C . SER A 1 112 ? 15.789 -10.719 6.008 1 80.38 112 SER A C 1
ATOM 832 O O . SER A 1 112 ? 15.25 -11.789 6.289 1 80.38 112 SER A O 1
ATOM 834 N N . PRO A 1 113 ? 17.141 -10.477 6.055 1 76.25 113 PRO A N 1
ATOM 835 C CA . PRO A 1 113 ? 17.922 -11.516 6.723 1 76.25 113 PRO A CA 1
ATOM 836 C C . PRO A 1 113 ? 17.453 -11.789 8.148 1 76.25 113 PRO A C 1
ATOM 838 O O . PRO A 1 113 ? 17.641 -12.891 8.672 1 76.25 113 PRO A O 1
ATOM 841 N N . ILE A 1 114 ? 16.75 -10.906 8.828 1 70.44 114 ILE A N 1
ATOM 842 C CA . ILE A 1 114 ? 16.375 -11.07 10.227 1 70.44 114 ILE A CA 1
ATOM 843 C C . ILE A 1 114 ? 14.859 -11.234 10.344 1 70.44 114 ILE A C 1
ATOM 845 O O . ILE A 1 114 ? 14.352 -11.656 11.383 1 70.44 114 ILE A O 1
ATOM 849 N N . ILE A 1 115 ? 14.133 -10.93 9.227 1 74.44 115 ILE A N 1
ATOM 850 C CA . ILE A 1 115 ? 12.672 -10.969 9.273 1 74.44 115 ILE A CA 1
ATOM 851 C C . ILE A 1 115 ? 12.156 -11.945 8.219 1 74.44 115 ILE A C 1
ATOM 853 O O . ILE A 1 115 ? 12.5 -11.844 7.043 1 74.44 115 ILE A O 1
ATOM 857 N N . ASP A 1 116 ? 11.367 -12.852 8.766 1 80.25 116 ASP A N 1
ATOM 858 C CA . ASP A 1 116 ? 10.57 -13.648 7.84 1 80.25 116 ASP A CA 1
ATOM 859 C C . ASP A 1 116 ? 9.195 -13.016 7.617 1 80.25 116 ASP A C 1
ATOM 861 O O . ASP A 1 116 ? 8.43 -12.852 8.562 1 80.25 116 ASP A O 1
ATOM 865 N N . LEU A 1 117 ? 8.984 -12.609 6.422 1 83.31 117 LEU A N 1
ATOM 866 C CA . LEU A 1 117 ? 7.695 -12.031 6.039 1 83.31 117 LEU A CA 1
ATOM 867 C C . LEU A 1 117 ? 6.953 -12.953 5.082 1 83.31 117 LEU A C 1
ATOM 869 O O . LEU A 1 117 ? 7.496 -13.359 4.051 1 83.31 117 LEU A O 1
ATOM 873 N N . SER A 1 118 ? 5.734 -13.328 5.512 1 85.19 118 SER A N 1
ATOM 874 C CA . SER A 1 118 ? 4.914 -14.188 4.66 1 85.19 118 SER A CA 1
ATOM 875 C C . SER A 1 118 ? 3.49 -13.648 4.551 1 85.19 118 SER A C 1
ATOM 877 O O . SER A 1 118 ? 3 -12.984 5.465 1 85.19 118 SER A O 1
ATOM 879 N N . SER A 1 119 ? 2.951 -13.836 3.395 1 88.69 119 SER A N 1
ATOM 880 C CA . SER A 1 119 ? 1.528 -13.547 3.248 1 88.69 119 SER A CA 1
ATOM 881 C C . SER A 1 119 ? 0.676 -14.758 3.619 1 88.69 119 SER A C 1
ATOM 883 O O . SER A 1 119 ? 0.896 -15.859 3.109 1 88.69 119 SER A O 1
ATOM 885 N N . SER A 1 120 ? -0.278 -14.57 4.562 1 86.31 120 SER A N 1
ATOM 886 C CA . SER A 1 120 ? -1.159 -15.656 4.988 1 86.31 120 SER A CA 1
ATOM 887 C C . SER A 1 120 ? -2.51 -15.578 4.285 1 86.31 120 SER A C 1
ATOM 889 O O . SER A 1 120 ? -3.318 -16.5 4.379 1 86.31 120 SER A O 1
ATOM 891 N N . GLY A 1 121 ? -2.717 -14.523 3.57 1 87.94 121 GLY A N 1
ATOM 892 C CA . GLY A 1 121 ? -3.979 -14.383 2.857 1 87.94 121 GLY A CA 1
ATOM 893 C C . GLY A 1 121 ? -4.016 -13.18 1.937 1 87.94 121 GLY A C 1
ATOM 894 O O . GLY A 1 121 ? -3.445 -12.133 2.25 1 87.94 121 GLY A O 1
ATOM 895 N N . PHE A 1 122 ? -4.633 -13.383 0.839 1 92.25 122 PHE A N 1
ATOM 896 C CA . PHE A 1 122 ? -4.957 -12.344 -0.128 1 92.25 122 PHE A CA 1
ATOM 897 C C . PHE A 1 122 ? -6.457 -12.305 -0.395 1 92.25 122 PHE A C 1
ATOM 899 O O . PHE A 1 122 ? -7.078 -13.336 -0.645 1 92.25 122 PHE A O 1
ATOM 906 N N . PHE A 1 123 ? -7.051 -11 -0.409 1 90.19 123 PHE A N 1
ATOM 907 C CA . PHE A 1 123 ? -8.5 -10.883 -0.548 1 90.19 123 PHE A CA 1
ATOM 908 C C . PHE A 1 123 ? -8.859 -9.703 -1.44 1 90.19 123 PHE A C 1
ATOM 910 O O . PHE A 1 123 ? -8.227 -8.648 -1.369 1 90.19 123 PHE A O 1
ATOM 917 N N . TYR A 1 124 ? -9.828 -9.984 -2.285 1 90 124 TYR A N 1
ATOM 918 C CA . TYR A 1 124 ? -10.594 -8.867 -2.816 1 90 124 TYR A CA 1
ATOM 919 C C . TYR A 1 124 ? -11.734 -8.5 -1.881 1 90 124 TYR A C 1
ATOM 921 O O . TYR A 1 124 ? -12.688 -9.266 -1.719 1 90 124 TYR A O 1
ATOM 929 N N . ASP A 1 125 ? -11.719 -7.312 -1.377 1 84.62 125 ASP A N 1
ATOM 930 C CA . ASP A 1 125 ? -12.688 -6.934 -0.354 1 84.62 125 ASP A CA 1
ATOM 931 C C . ASP A 1 125 ? -13.82 -6.102 -0.951 1 84.62 125 ASP A C 1
ATOM 933 O O . ASP A 1 125 ? -14.445 -5.309 -0.251 1 84.62 125 ASP A O 1
ATOM 937 N N . THR A 1 126 ? -14.086 -6.293 -2.168 1 85.62 126 THR A N 1
ATOM 938 C CA . THR A 1 126 ? -15.078 -5.516 -2.902 1 85.62 126 THR A CA 1
ATOM 939 C C . THR A 1 126 ? -16.422 -5.562 -2.201 1 85.62 126 THR A C 1
ATOM 941 O O . THR A 1 126 ? -17.125 -4.551 -2.131 1 85.62 126 THR A O 1
ATOM 944 N N . SER A 1 127 ? -16.828 -6.695 -1.615 1 87.94 127 SER A N 1
ATOM 945 C CA . SER A 1 127 ? -18.141 -6.875 -1 1 87.94 127 SER A CA 1
ATOM 946 C C . SER A 1 127 ? -18.312 -5.969 0.213 1 87.94 127 SER A C 1
ATOM 948 O O . SER A 1 127 ? -19.422 -5.734 0.668 1 87.94 127 SER A O 1
ATOM 950 N N . ARG A 1 128 ? -17.25 -5.438 0.672 1 77.94 128 ARG A N 1
ATOM 951 C CA . ARG A 1 128 ? -17.297 -4.594 1.862 1 77.94 128 ARG A CA 1
ATOM 952 C C . ARG A 1 128 ? -17.531 -3.135 1.49 1 77.94 128 ARG A C 1
ATOM 954 O O . ARG A 1 128 ? -17.859 -2.316 2.35 1 77.94 128 ARG A O 1
ATOM 961 N N . PHE A 1 129 ? -17.344 -2.902 0.234 1 78.19 129 PHE A N 1
ATOM 962 C CA . PHE A 1 129 ? -17.406 -1.521 -0.229 1 78.19 129 PHE A CA 1
ATOM 963 C C . PHE A 1 129 ? -18.438 -1.37 -1.344 1 78.19 129 PHE A C 1
ATOM 965 O O . PHE A 1 129 ? -18.078 -1.063 -2.484 1 78.19 129 PHE A O 1
ATOM 972 N N . LEU A 1 130 ? -19.688 -1.562 -0.923 1 80.88 130 LEU A N 1
ATOM 973 C CA . LEU A 1 130 ? -20.812 -1.455 -1.843 1 80.88 130 LEU A CA 1
ATOM 974 C C . LEU A 1 130 ? -21.703 -0.282 -1.467 1 80.88 130 LEU A C 1
ATOM 976 O O . LEU A 1 130 ? -21.844 0.047 -0.287 1 80.88 130 LEU A O 1
ATOM 980 N N . THR A 1 131 ? -22.203 0.378 -2.459 1 75.06 131 THR A N 1
ATOM 981 C CA . THR A 1 131 ? -23.297 1.318 -2.23 1 75.06 131 THR A CA 1
ATOM 982 C C . THR A 1 131 ? -24.531 0.596 -1.699 1 75.06 131 THR A C 1
ATOM 984 O O . THR A 1 131 ? -24.594 -0.634 -1.734 1 75.06 131 THR A O 1
ATOM 987 N N . PRO A 1 132 ? -25.453 1.422 -1.263 1 78.25 132 PRO A N 1
ATOM 988 C CA . PRO A 1 132 ? -26.688 0.794 -0.81 1 78.25 132 PRO A CA 1
ATOM 989 C C . PRO A 1 132 ? -27.391 -0.004 -1.911 1 78.25 132 PRO A C 1
ATOM 991 O O . PRO A 1 132 ? -28.156 -0.931 -1.621 1 78.25 132 PRO A O 1
ATOM 994 N N . LYS A 1 133 ? -27.172 0.305 -3.18 1 87.19 133 LYS A N 1
ATOM 995 C CA . LYS A 1 133 ? -27.766 -0.391 -4.316 1 87.19 133 LYS A CA 1
ATOM 996 C C . LYS A 1 133 ? -26.938 -1.615 -4.703 1 87.19 133 LYS A C 1
ATOM 998 O O . LYS A 1 133 ? -27.266 -2.301 -5.68 1 87.19 133 LYS A O 1
ATOM 1003 N N . GLY A 1 134 ? -25.797 -1.864 -4.02 1 84.12 134 GLY A N 1
ATOM 1004 C CA . GLY A 1 134 ? -24.984 -3.057 -4.258 1 84.12 134 GLY A CA 1
ATOM 1005 C C . GLY A 1 134 ? -23.906 -2.85 -5.301 1 84.12 134 GLY A C 1
ATOM 1006 O O . GLY A 1 134 ? -23.312 -3.814 -5.777 1 84.12 134 GLY A O 1
ATOM 1007 N N . VAL A 1 135 ? -23.734 -1.671 -5.711 1 82.31 135 VAL A N 1
ATOM 1008 C CA . VAL A 1 135 ? -22.703 -1.342 -6.68 1 82.31 135 VAL A CA 1
ATOM 1009 C C . VAL A 1 135 ? -21.391 -1.064 -5.953 1 82.31 135 VAL A C 1
ATOM 1011 O O . VAL A 1 135 ? -21.359 -0.358 -4.945 1 82.31 135 VAL A O 1
ATOM 1014 N N . PRO A 1 136 ? -20.312 -1.668 -6.504 1 80.44 136 PRO A N 1
ATOM 1015 C CA . PRO A 1 136 ? -19.016 -1.384 -5.863 1 80.44 136 PRO A CA 1
ATOM 1016 C C . PRO A 1 136 ? -18.703 0.109 -5.812 1 80.44 136 PRO A C 1
ATOM 1018 O O . PRO A 1 136 ? -18.953 0.83 -6.785 1 80.44 136 PRO A O 1
ATOM 1021 N N . LEU A 1 137 ? -18.172 0.487 -4.668 1 71.88 137 LEU A N 1
ATOM 1022 C CA . LEU A 1 137 ? -17.812 1.884 -4.457 1 71.88 137 LEU A CA 1
ATOM 1023 C C . LEU A 1 137 ? -16.578 2.254 -5.273 1 71.88 137 LEU A C 1
ATOM 1025 O O . LEU A 1 137 ? -16.406 3.412 -5.66 1 71.88 137 LEU A O 1
ATOM 1029 N N . PHE A 1 138 ? -15.695 1.27 -5.52 1 74.69 138 PHE A N 1
ATOM 1030 C CA . PHE A 1 138 ? -14.43 1.525 -6.199 1 74.69 138 PHE A CA 1
ATOM 1031 C C . PHE A 1 138 ? -14.43 0.9 -7.59 1 74.69 138 PHE A C 1
ATOM 1033 O O . PHE A 1 138 ? -15.07 -0.133 -7.812 1 74.69 138 PHE A O 1
ATOM 1040 N N . LYS A 1 139 ? -13.688 1.554 -8.461 1 73.81 139 LYS A N 1
ATOM 1041 C CA . LYS A 1 139 ? -13.57 1.036 -9.82 1 73.81 139 LYS A CA 1
ATOM 1042 C C . LYS A 1 139 ? -12.797 -0.278 -9.844 1 73.81 139 LYS A C 1
ATOM 1044 O O . LYS A 1 139 ? -13.031 -1.127 -10.711 1 73.81 139 LYS A O 1
ATOM 1049 N N . ARG A 1 140 ? -11.875 -0.399 -8.898 1 80.5 140 ARG A N 1
ATOM 1050 C CA . ARG A 1 140 ? -11.086 -1.622 -8.805 1 80.5 140 ARG A CA 1
ATOM 1051 C C . ARG A 1 140 ? -11.312 -2.314 -7.461 1 80.5 140 ARG A C 1
ATOM 1053 O O . ARG A 1 140 ? -11.789 -1.691 -6.508 1 80.5 140 ARG A O 1
ATOM 1060 N N . ASN A 1 141 ? -10.945 -3.566 -7.492 1 84.81 141 ASN A N 1
ATOM 1061 C CA . ASN A 1 141 ? -11.125 -4.344 -6.27 1 84.81 141 ASN A CA 1
ATOM 1062 C C . ASN A 1 141 ? -10.125 -3.938 -5.191 1 84.81 141 ASN A C 1
ATOM 1064 O O . ASN A 1 141 ? -8.914 -4.059 -5.387 1 84.81 141 ASN A O 1
ATOM 1068 N N . PRO A 1 142 ? -10.68 -3.447 -4.051 1 82.38 142 PRO A N 1
ATOM 1069 C CA . PRO A 1 142 ? -9.742 -3.268 -2.939 1 82.38 142 PRO A CA 1
ATOM 1070 C C . PRO A 1 142 ? -9.062 -4.57 -2.527 1 82.38 142 PRO A C 1
ATOM 1072 O O . PRO A 1 142 ? -9.711 -5.617 -2.461 1 82.38 142 PRO A O 1
ATOM 1075 N N . ILE A 1 143 ? -7.742 -4.402 -2.234 1 8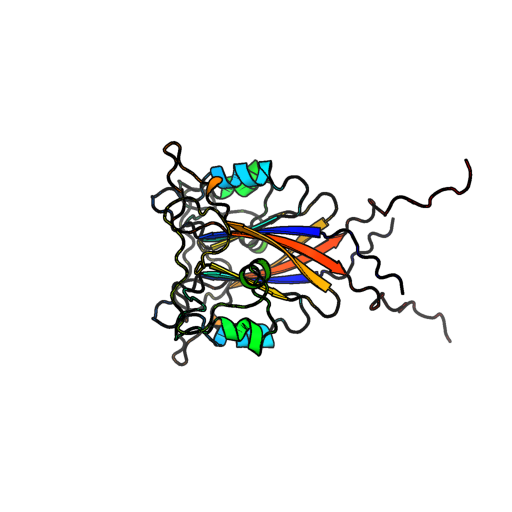6 143 ILE A N 1
ATOM 1076 C CA . ILE A 1 143 ? -6.949 -5.574 -1.88 1 86 143 ILE A CA 1
ATOM 1077 C C . ILE A 1 143 ? -6.598 -5.531 -0.394 1 86 143 ILE A C 1
ATOM 1079 O O . ILE A 1 143 ? -6.273 -4.469 0.142 1 86 143 ILE A O 1
ATOM 1083 N N . ARG A 1 144 ? -6.77 -6.68 0.208 1 84.88 144 ARG A N 1
ATOM 1084 C CA . ARG A 1 144 ? -6.246 -6.887 1.555 1 84.88 144 ARG A CA 1
ATOM 1085 C C . ARG A 1 144 ? -5.289 -8.07 1.594 1 84.88 144 ARG A C 1
ATOM 1087 O O . ARG A 1 144 ? -5.605 -9.148 1.083 1 84.88 144 ARG A O 1
ATOM 1094 N N . VAL A 1 145 ? -4.148 -7.785 2.117 1 87 145 VAL A N 1
ATOM 1095 C CA . VAL A 1 145 ? -3.17 -8.844 2.334 1 87 145 VAL A CA 1
ATOM 1096 C C . VAL A 1 145 ? -2.871 -8.977 3.826 1 87 145 VAL A C 1
ATOM 1098 O O . VAL A 1 145 ? -2.68 -7.973 4.516 1 87 145 VAL A O 1
ATOM 1101 N N . GLU A 1 146 ? -2.934 -10.156 4.293 1 82.44 146 GLU A N 1
ATOM 1102 C CA . GLU A 1 146 ? -2.541 -10.453 5.668 1 82.44 146 GLU A CA 1
ATOM 1103 C C . GLU A 1 146 ? -1.12 -11.008 5.73 1 82.44 146 GLU A C 1
ATOM 1105 O O . GLU A 1 146 ? -0.823 -12.039 5.117 1 82.44 146 GLU A O 1
ATOM 1110 N N . PHE A 1 147 ? -0.323 -10.188 6.441 1 80.56 147 PHE A N 1
ATOM 1111 C CA . PHE A 1 147 ? 1.068 -10.602 6.57 1 80.56 147 PHE A CA 1
ATOM 1112 C C . PHE A 1 147 ? 1.341 -11.164 7.961 1 80.56 147 PHE A C 1
ATOM 1114 O O . PHE A 1 147 ? 0.734 -10.727 8.938 1 80.56 147 PHE A O 1
ATOM 1121 N N . VAL A 1 148 ? 2.223 -12.125 7.949 1 75.56 148 VAL A N 1
ATOM 1122 C CA . VAL A 1 148 ? 2.795 -12.633 9.188 1 75.56 148 VAL A CA 1
ATOM 1123 C C . VAL A 1 148 ? 4.297 -12.359 9.219 1 75.56 148 VAL A C 1
ATOM 1125 O O . VAL A 1 148 ? 5.004 -12.633 8.25 1 75.56 148 VAL A O 1
ATOM 1128 N N . TYR A 1 149 ? 4.66 -11.773 10.281 1 73.5 149 TYR A N 1
ATOM 1129 C CA . TYR A 1 149 ? 6.066 -11.438 10.492 1 73.5 149 TYR A CA 1
ATOM 1130 C C . TYR A 1 149 ? 6.66 -12.266 11.625 1 73.5 149 TYR A C 1
ATOM 1132 O O . TYR A 1 149 ? 6.02 -12.453 12.664 1 73.5 149 TYR A O 1
ATOM 1140 N N . THR A 1 150 ? 7.828 -12.883 11.344 1 68.75 150 THR A N 1
ATOM 1141 C CA . THR A 1 150 ? 8.562 -13.57 12.398 1 68.75 150 THR A CA 1
ATOM 1142 C C . THR A 1 150 ? 10.039 -13.172 12.375 1 68.75 150 THR A C 1
ATOM 1144 O O . THR A 1 150 ? 10.609 -12.961 11.305 1 68.75 150 THR A O 1
ATOM 1147 N N . LEU A 1 151 ? 10.602 -12.867 13.625 1 64.31 151 LEU A N 1
ATOM 1148 C CA . LEU A 1 151 ? 12.047 -12.641 13.703 1 64.31 151 LEU A CA 1
ATOM 1149 C C . LEU A 1 151 ? 12.805 -13.961 13.633 1 64.31 151 LEU A C 1
ATOM 1151 O O . LEU A 1 151 ? 12.398 -14.953 14.25 1 64.31 151 LEU A O 1
ATOM 1155 N N . LYS A 1 152 ? 13.805 -13.969 12.703 1 61.84 152 LYS A N 1
ATOM 1156 C CA . LYS A 1 152 ? 14.625 -15.18 12.586 1 61.84 152 LYS A CA 1
ATOM 1157 C C . LYS A 1 152 ? 15.516 -15.359 13.805 1 61.84 152 LYS A C 1
ATOM 1159 O O . LYS A 1 152 ? 15.938 -14.375 14.43 1 61.84 152 LYS A O 1
ATOM 1164 N N . SER A 1 153 ? 15.555 -16.453 14.633 1 56.28 153 SER A N 1
ATOM 1165 C CA . SER A 1 153 ? 16.203 -16.844 15.875 1 56.28 153 SER A CA 1
ATOM 1166 C C . SER A 1 153 ? 17.625 -16.281 15.953 1 56.28 153 SER A C 1
ATOM 1168 O O . SER A 1 153 ? 18.109 -15.922 17.031 1 56.28 153 SER A O 1
ATOM 1170 N N . GLY A 1 154 ? 18.625 -16.578 15.047 1 43.88 154 GLY A N 1
ATOM 1171 C CA . GLY A 1 154 ? 20.062 -16.484 15.305 1 43.88 154 GLY A CA 1
ATOM 1172 C C . GLY A 1 154 ? 20.516 -15.086 15.68 1 43.88 154 GLY A C 1
ATOM 1173 O O . GLY A 1 154 ? 21.656 -14.883 16.078 1 43.88 154 GLY A O 1
ATOM 1174 N N . LEU A 1 155 ? 20.266 -14.227 14.945 1 38.34 155 LEU A N 1
ATOM 1175 C CA . LEU A 1 155 ? 21 -12.992 15.164 1 38.34 155 LEU A CA 1
ATOM 1176 C C . LEU A 1 155 ? 20.594 -12.336 16.469 1 38.34 155 LEU A C 1
ATOM 1178 O O . LEU A 1 155 ? 19.562 -11.672 16.547 1 38.34 155 LEU A O 1
ATOM 1182 N N . ARG A 1 156 ? 20.562 -13.156 17.531 1 35.03 156 ARG A N 1
ATOM 1183 C CA . ARG A 1 156 ? 20.516 -12.562 18.859 1 35.03 156 ARG A CA 1
ATOM 1184 C C . ARG A 1 156 ? 21.531 -11.438 19 1 35.03 156 ARG A C 1
ATOM 1186 O O . ARG A 1 156 ? 22.562 -11.445 18.328 1 35.03 156 ARG A O 1
ATOM 1193 N N . GLN A 1 157 ? 21.188 -10.352 19.516 1 34.31 157 GLN A N 1
ATOM 1194 C CA . GLN A 1 157 ? 22.125 -9.375 20.047 1 34.31 157 GLN A CA 1
ATOM 1195 C C . GLN A 1 157 ? 23.391 -10.047 20.578 1 34.31 157 GLN A C 1
ATOM 1197 O O . GLN A 1 157 ? 23.312 -10.969 21.391 1 34.31 157 GLN A O 1
ATOM 1202 N N . SER A 1 158 ? 24.641 -10.156 19.938 1 29.88 158 SER A N 1
ATOM 1203 C CA . SER A 1 158 ? 25.906 -10.164 20.656 1 29.88 158 SER A CA 1
ATOM 1204 C C . SER A 1 158 ? 25.797 -9.375 21.969 1 29.88 158 SER A C 1
ATOM 1206 O O . SER A 1 158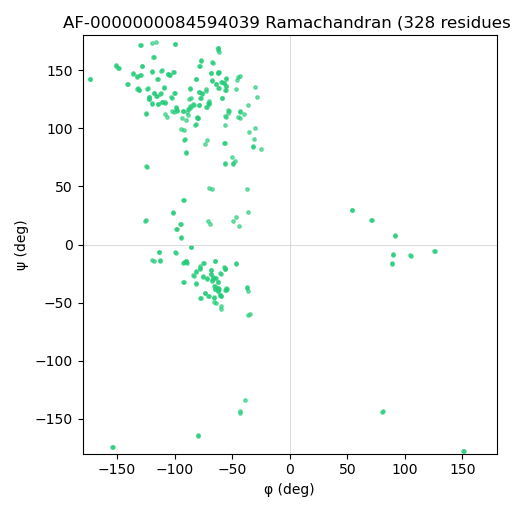 ? 25.016 -8.43 22.062 1 29.88 158 SER A O 1
ATOM 1208 N N . ASP A 1 159 ? 26.188 -10.023 23.125 1 31.58 159 ASP A N 1
ATOM 1209 C CA . ASP A 1 159 ? 26.75 -9.531 24.375 1 31.58 159 ASP A CA 1
ATOM 1210 C C . ASP A 1 159 ? 27.703 -8.367 24.141 1 31.58 159 ASP A C 1
ATOM 1212 O O . ASP A 1 159 ? 28.891 -8.578 23.906 1 31.58 159 ASP A O 1
ATOM 1216 N N . LEU A 1 160 ? 27.734 -7.555 23.281 1 28.23 160 LEU A N 1
ATOM 1217 C CA . LEU A 1 160 ? 28.75 -6.52 23.453 1 28.23 160 LEU A CA 1
ATOM 1218 C C . LEU A 1 160 ? 28.734 -5.98 24.875 1 28.23 160 LEU A C 1
ATOM 1220 O O . LEU A 1 160 ? 28.891 -4.773 25.094 1 28.23 160 LEU A O 1
ATOM 1224 N N . CYS A 1 161 ? 28.203 -6.828 25.859 1 25.41 161 CYS A N 1
ATOM 1225 C CA . CYS A 1 161 ? 28.703 -6.426 27.156 1 25.41 161 CYS A CA 1
ATOM 1226 C C . CYS A 1 161 ? 30.219 -6.348 27.156 1 25.41 161 CYS A C 1
ATOM 1228 O O . CYS A 1 161 ? 30.891 -7.191 26.562 1 25.41 161 CYS A O 1
ATOM 1230 N N . GLY A 1 162 ? 30.766 -5.113 27.297 1 28.7 162 GLY A N 1
ATOM 1231 C CA . GLY A 1 162 ? 32.062 -4.805 27.875 1 28.7 162 GLY A CA 1
ATOM 1232 C C . GLY A 1 162 ? 32.562 -5.855 28.859 1 28.7 162 GLY A C 1
ATOM 1233 O O . GLY A 1 162 ? 31.812 -6.266 29.75 1 28.7 162 GLY A O 1
ATOM 1234 N N . GLY A 1 163 ? 33.156 -6.926 28.375 1 24.81 163 GLY A N 1
ATOM 1235 C CA . GLY A 1 163 ? 34.094 -7.535 29.312 1 24.81 163 GLY A CA 1
ATOM 1236 C C . GLY A 1 163 ? 34.844 -6.52 30.156 1 24.81 163 GLY A C 1
ATOM 1237 O O . GLY A 1 163 ? 35 -5.363 29.766 1 24.81 163 GLY A O 1
ATOM 1238 N N . PRO A 1 164 ? 34.688 -6.594 31.516 1 28.75 164 PRO A N 1
ATOM 1239 C CA . PRO A 1 164 ? 35.75 -6.047 32.375 1 28.75 164 PRO A CA 1
ATOM 1240 C C . PRO A 1 164 ? 37.156 -6.449 31.891 1 28.75 164 PRO A C 1
ATOM 1242 O O . PRO A 1 164 ? 37.875 -7.176 32.594 1 28.75 164 PRO A O 1
ATOM 1245 N N . HIS A 1 165 ? 37.531 -6.918 30.766 1 22.17 165 HIS A N 1
ATOM 1246 C CA . HIS A 1 165 ? 38.938 -7.285 30.859 1 22.17 165 HIS A CA 1
ATOM 1247 C C . HIS A 1 165 ? 39.719 -6.27 31.688 1 22.17 165 HIS A C 1
ATOM 1249 O O . HIS A 1 165 ? 40.219 -6.594 32.781 1 22.17 165 HIS A O 1
ATOM 1255 N N . GLY A 1 166 ? 41.031 -5.762 31.172 1 19 166 GLY A N 1
ATOM 1256 C CA . GLY A 1 166 ? 42.375 -5.598 31.703 1 19 166 GLY A CA 1
ATOM 1257 C C . GLY A 1 166 ? 42.5 -4.387 32.594 1 19 166 GLY A C 1
ATOM 1258 O O . GLY A 1 166 ? 41.656 -3.514 32.625 1 19 166 GLY A O 1
ATOM 1259 N N . MET B 1 1 ? 17.875 -25.359 18.047 1 18.25 1 MET B N 1
ATOM 1260 C CA . MET B 1 1 ? 17.719 -23.906 17.891 1 18.25 1 MET B CA 1
ATOM 1261 C C . MET B 1 1 ? 16.25 -23.547 17.688 1 18.25 1 MET B C 1
ATOM 1263 O O . MET B 1 1 ? 15.594 -24.094 16.781 1 18.25 1 MET B O 1
ATOM 1267 N N . ARG B 1 2 ? 15.492 -23.406 18.734 1 19.69 2 ARG B N 1
ATOM 1268 C CA . ARG B 1 2 ? 14.031 -23.344 18.75 1 19.69 2 ARG B CA 1
ATOM 1269 C C . ARG B 1 2 ? 13.539 -22.016 18.172 1 19.69 2 ARG B C 1
ATOM 1271 O O . ARG B 1 2 ? 14.047 -20.953 18.547 1 19.69 2 ARG B O 1
ATOM 1278 N N . VAL B 1 3 ? 13.32 -21.953 16.906 1 25.84 3 VAL B N 1
ATOM 1279 C CA . VAL B 1 3 ? 12.797 -20.828 16.141 1 25.84 3 VAL B CA 1
ATOM 1280 C C . VAL B 1 3 ? 11.523 -20.312 16.797 1 25.84 3 VAL B C 1
ATOM 1282 O O . VAL B 1 3 ? 10.562 -21.047 16.984 1 25.84 3 VAL B O 1
ATOM 1285 N N . ARG B 1 4 ? 11.703 -19.594 17.906 1 27.2 4 ARG B N 1
ATOM 1286 C CA . ARG B 1 4 ? 10.469 -19.078 18.5 1 27.2 4 ARG B CA 1
ATOM 1287 C C . ARG B 1 4 ? 9.703 -18.219 17.5 1 27.2 4 ARG B C 1
ATOM 1289 O O . ARG B 1 4 ? 10.258 -17.281 16.922 1 27.2 4 ARG B O 1
ATOM 1296 N N . ILE B 1 5 ? 8.945 -18.828 16.781 1 30.7 5 ILE B N 1
ATOM 1297 C CA . ILE B 1 5 ? 8 -18.25 15.828 1 30.7 5 ILE B CA 1
ATOM 1298 C C . ILE B 1 5 ? 7.066 -17.281 16.531 1 30.7 5 ILE B C 1
ATOM 1300 O O . ILE B 1 5 ? 6.332 -17.656 17.453 1 30.7 5 ILE B O 1
ATOM 1304 N N . TYR B 1 6 ? 7.625 -16.125 16.969 1 37 6 TYR B N 1
ATOM 1305 C CA . TYR B 1 6 ? 6.629 -15.242 17.562 1 37 6 TYR B CA 1
ATOM 1306 C C . TYR B 1 6 ? 5.359 -15.211 16.719 1 37 6 TYR B C 1
ATOM 1308 O O . TYR B 1 6 ? 5.402 -15.492 15.516 1 37 6 TYR B O 1
ATOM 1316 N N . GLU B 1 7 ? 4.266 -15.094 17.406 1 40.53 7 GLU B N 1
ATOM 1317 C CA . GLU B 1 7 ? 2.918 -15.008 16.859 1 40.53 7 GLU B CA 1
ATOM 1318 C C . GLU B 1 7 ? 2.865 -14.047 15.672 1 40.53 7 GLU B C 1
ATOM 1320 O O . GLU B 1 7 ? 3.562 -13.031 15.664 1 40.53 7 GLU B O 1
ATOM 1325 N N . GLY B 1 8 ? 2.697 -14.547 14.586 1 44.12 8 GLY B N 1
ATOM 1326 C CA . GLY B 1 8 ? 2.523 -13.906 13.297 1 44.12 8 GLY B CA 1
ATOM 1327 C C . GLY B 1 8 ? 1.81 -12.57 13.383 1 44.12 8 GLY B C 1
ATOM 1328 O O . GLY B 1 8 ? 0.785 -12.453 14.062 1 44.12 8 GLY B O 1
ATOM 1329 N N . VAL B 1 9 ? 2.602 -11.578 13.664 1 47.38 9 VAL B N 1
ATOM 1330 C CA . VAL B 1 9 ? 2.016 -10.242 13.602 1 47.38 9 VAL B CA 1
ATOM 1331 C C . VAL B 1 9 ? 1.359 -10.023 12.242 1 47.38 9 VAL B C 1
ATOM 1333 O O . VAL B 1 9 ? 1.97 -10.289 11.203 1 47.38 9 VAL B O 1
ATOM 1336 N N . TYR B 1 10 ? -0.044 -9.852 12.328 1 51.62 10 TYR B N 1
ATOM 1337 C CA . TYR B 1 10 ? -0.831 -9.656 11.117 1 51.62 10 TYR B CA 1
ATOM 1338 C C . TYR B 1 10 ? -0.934 -8.172 10.766 1 51.62 10 TYR B C 1
ATOM 1340 O O . TYR B 1 10 ? -1.166 -7.336 11.641 1 51.62 10 TYR B O 1
ATOM 1348 N N . ILE B 1 11 ? -0.319 -7.867 9.648 1 54.19 11 ILE B N 1
ATOM 1349 C CA . ILE B 1 11 ? -0.543 -6.535 9.102 1 54.19 11 ILE B CA 1
ATOM 1350 C C . ILE B 1 11 ? -1.529 -6.617 7.938 1 54.19 11 ILE B C 1
ATOM 1352 O O . ILE B 1 11 ? -1.294 -7.34 6.969 1 54.19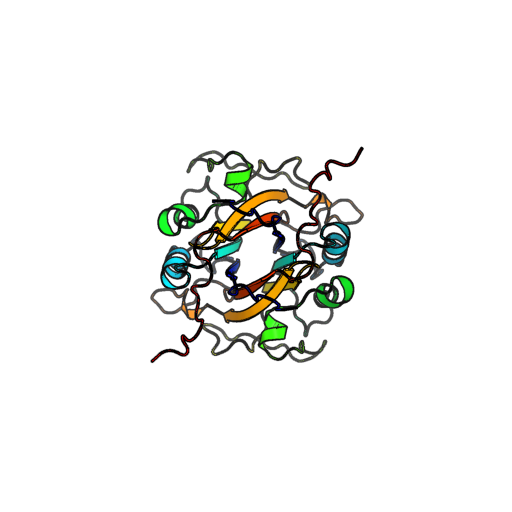 11 ILE B O 1
ATOM 1356 N N . ASP B 1 12 ? -2.707 -5.969 8.172 1 55.75 12 ASP B N 1
ATOM 1357 C CA . ASP B 1 12 ? -3.631 -5.793 7.055 1 55.75 12 ASP B CA 1
ATOM 1358 C C . ASP B 1 12 ? -3.211 -4.617 6.176 1 55.75 12 ASP B C 1
ATOM 1360 O O . ASP B 1 12 ? -3.139 -3.479 6.641 1 55.75 12 ASP B O 1
ATOM 1364 N N . MET B 1 13 ? -2.748 -4.973 5 1 60.59 13 MET B N 1
ATOM 1365 C CA . MET B 1 13 ? -2.459 -3.91 4.043 1 60.59 13 MET B CA 1
ATOM 1366 C C . MET B 1 13 ? -3.609 -3.74 3.055 1 60.59 13 MET B C 1
ATOM 1368 O O . MET B 1 13 ? -4.016 -4.699 2.396 1 60.59 13 MET B O 1
ATOM 1372 N N . ILE B 1 14 ? -4.215 -2.58 3.115 1 53.69 14 ILE B N 1
ATOM 1373 C CA . ILE B 1 14 ? -5.336 -2.26 2.238 1 53.69 14 ILE B CA 1
ATOM 1374 C C . ILE B 1 14 ? -4.895 -1.244 1.188 1 53.69 14 ILE B C 1
ATOM 1376 O O . ILE B 1 14 ? -4.328 -0.202 1.522 1 53.69 14 ILE B O 1
ATOM 1380 N N . ASN B 1 15 ? -4.844 -1.664 -0.031 1 60.41 15 ASN B N 1
ATOM 1381 C CA . ASN B 1 15 ? -4.547 -0.759 -1.136 1 60.41 15 ASN B CA 1
ATOM 1382 C C . ASN B 1 15 ? -5.824 -0.203 -1.761 1 60.41 15 ASN B C 1
ATOM 1384 O O . ASN B 1 15 ? -6.625 -0.955 -2.318 1 60.41 15 ASN B O 1
ATOM 1388 N N . LEU B 1 16 ? -5.996 1.103 -1.482 1 55.06 16 LEU B N 1
ATOM 1389 C CA . LEU B 1 16 ? -7.184 1.799 -1.968 1 55.06 16 LEU B CA 1
ATOM 1390 C C . LEU B 1 16 ? -6.895 2.506 -3.289 1 55.06 16 LEU B C 1
ATOM 1392 O O . LEU B 1 16 ? -5.797 3.031 -3.49 1 55.06 16 LEU B O 1
ATOM 1396 N N . ASP B 1 17 ? -7.238 1.968 -4.418 1 57.66 17 ASP B N 1
ATOM 1397 C CA . ASP B 1 17 ? -7.273 2.828 -5.598 1 57.66 17 ASP B CA 1
ATOM 1398 C C . ASP B 1 17 ? -8.656 3.455 -5.773 1 57.66 17 ASP B C 1
ATOM 1400 O O . ASP B 1 17 ? -9.547 2.846 -6.367 1 57.66 17 ASP B O 1
ATOM 1404 N N . THR B 1 18 ? -8.922 4.535 -4.977 1 49.22 18 THR B N 1
ATOM 1405 C CA . THR B 1 18 ? -10.242 5.156 -4.938 1 49.22 18 THR B CA 1
ATOM 1406 C C . THR B 1 18 ? -10.523 5.898 -6.238 1 49.22 18 THR B C 1
ATOM 1408 O O . THR B 1 18 ? -10.93 7.066 -6.219 1 49.22 18 THR B O 1
ATOM 1411 N N . GLU B 1 19 ? -9.727 5.477 -7.273 1 45.84 19 GLU B N 1
ATOM 1412 C CA . GLU B 1 19 ? -10.391 6.145 -8.391 1 45.84 19 GLU B CA 1
ATOM 1413 C C . GLU B 1 19 ? -11.898 5.895 -8.359 1 45.84 19 GLU B C 1
ATOM 1415 O O . GLU B 1 19 ? -12.344 4.754 -8.469 1 45.84 19 GLU B O 1
ATOM 1420 N N . VAL B 1 20 ? -12.531 6.535 -7.34 1 42.59 20 VAL B N 1
ATOM 1421 C CA . VAL B 1 20 ? -13.969 6.41 -7.102 1 42.59 20 VAL B CA 1
ATOM 1422 C C . VAL B 1 20 ? -14.719 6.496 -8.43 1 42.59 20 VAL B C 1
ATOM 1424 O O . VAL B 1 20 ? -14.383 7.312 -9.289 1 42.59 20 VAL B O 1
ATOM 1427 N N . ALA B 1 21 ? -15.375 5.379 -8.82 1 42.59 21 ALA B N 1
ATOM 1428 C CA . ALA B 1 21 ? -16.328 5.566 -9.922 1 42.59 21 ALA B CA 1
ATOM 1429 C C . ALA B 1 21 ? -17.047 6.906 -9.797 1 42.59 21 ALA B C 1
ATOM 1431 O O . ALA B 1 21 ? -17.453 7.496 -10.797 1 42.59 21 ALA B O 1
ATOM 1432 N N . GLY B 1 22 ? -17.375 7.355 -8.648 1 41.53 22 GLY B N 1
ATOM 1433 C CA . GLY B 1 22 ? -18.031 8.625 -8.367 1 41.53 22 GLY B CA 1
ATOM 1434 C C . GLY B 1 22 ? -17.203 9.539 -7.484 1 41.53 22 GLY B C 1
ATOM 1435 O O . GLY B 1 22 ? -16.031 9.273 -7.234 1 41.53 22 GLY B O 1
ATOM 1436 N N . THR B 1 23 ? -17.641 10.844 -7.234 1 39.34 23 THR B N 1
ATOM 1437 C CA . THR B 1 23 ? -17.078 12.023 -6.578 1 39.34 23 THR B CA 1
ATOM 1438 C C . THR B 1 23 ? -16.688 11.695 -5.141 1 39.34 23 THR B C 1
ATOM 1440 O O . THR B 1 23 ? -16.312 12.586 -4.379 1 39.34 23 THR B O 1
ATOM 1443 N N . LEU B 1 24 ? -17.203 10.664 -4.574 1 44.72 24 LEU B N 1
ATOM 1444 C CA . LEU B 1 24 ? -16.938 10.828 -3.148 1 44.72 24 LEU B CA 1
ATOM 1445 C C . LEU B 1 24 ? -15.531 10.344 -2.799 1 44.72 24 LEU B C 1
ATOM 1447 O O . LEU B 1 24 ? -15.133 9.25 -3.213 1 44.72 24 LEU B O 1
ATOM 1451 N N . PRO B 1 25 ? -14.703 11.25 -2.268 1 48.44 25 PRO B N 1
ATOM 1452 C CA . PRO B 1 25 ? -13.359 10.992 -1.731 1 48.44 25 PRO B CA 1
ATOM 1453 C C . PRO B 1 25 ? -13.297 9.734 -0.875 1 48.44 25 PRO B C 1
ATOM 1455 O O . PRO B 1 25 ? -14.305 9.023 -0.741 1 48.44 25 PRO B O 1
ATOM 1458 N N . VAL B 1 26 ? -12.57 9.648 0.173 1 52.72 26 VAL B N 1
ATOM 1459 C CA . VAL B 1 26 ? -12.422 8.555 1.128 1 52.72 26 VAL B CA 1
ATOM 1460 C C . VAL B 1 26 ? -13.781 8.172 1.706 1 52.72 26 VAL B C 1
ATOM 1462 O O . VAL B 1 26 ? -14.5 9.031 2.229 1 52.72 26 VAL B O 1
ATOM 1465 N N . ASP B 1 27 ? -14.344 6.879 1.315 1 59.81 27 ASP B N 1
ATOM 1466 C CA . ASP B 1 27 ? -15.625 6.355 1.762 1 59.81 27 ASP B CA 1
ATOM 1467 C C . ASP B 1 27 ? -15.578 5.961 3.234 1 59.81 27 ASP B C 1
ATOM 1469 O O . ASP B 1 27 ? -14.664 5.25 3.662 1 59.81 27 ASP B O 1
ATOM 1473 N N . PRO B 1 28 ? -16.484 6.598 4.062 1 63.69 28 PRO B N 1
ATOM 1474 C CA . PRO B 1 28 ? -16.594 6.168 5.457 1 63.69 28 PRO B CA 1
ATOM 1475 C C . PRO B 1 28 ? -16.672 4.648 5.598 1 63.69 28 PRO B C 1
ATOM 1477 O O . PRO B 1 28 ? -16.344 4.105 6.652 1 63.69 28 PRO B O 1
ATOM 1480 N N . ASN B 1 29 ? -16.969 4.02 4.512 1 69.19 29 ASN B N 1
ATOM 1481 C CA . ASN B 1 29 ? -17.109 2.568 4.543 1 69.19 29 ASN B CA 1
ATOM 1482 C C . ASN B 1 29 ? -15.766 1.886 4.793 1 69.19 29 ASN B C 1
ATOM 1484 O O . ASN B 1 29 ? -15.711 0.833 5.434 1 69.19 29 ASN B O 1
ATOM 1488 N N . VAL B 1 30 ? -14.75 2.572 4.426 1 70.38 30 VAL B N 1
ATOM 1489 C CA . VAL B 1 30 ? -13.445 1.952 4.652 1 70.38 30 VAL B CA 1
ATOM 1490 C C . VAL B 1 30 ? -13.109 1.98 6.141 1 70.38 30 VAL B C 1
ATOM 1492 O O . VAL B 1 30 ? -12.656 0.981 6.699 1 70.38 30 VAL B O 1
ATOM 1495 N N . ALA B 1 31 ? -13.398 3.062 6.746 1 74.69 31 ALA B N 1
ATOM 1496 C CA . ALA B 1 31 ? -13.148 3.191 8.18 1 74.69 31 ALA B CA 1
ATOM 1497 C C . ALA B 1 31 ? -13.977 2.186 8.969 1 74.69 31 ALA B C 1
ATOM 1499 O O . ALA B 1 31 ? -13.477 1.546 9.898 1 74.69 31 ALA B O 1
ATOM 1500 N N . ASP B 1 32 ? -15.188 1.997 8.547 1 75.56 32 ASP B N 1
ATOM 1501 C CA . ASP B 1 32 ? -16.062 1.033 9.211 1 75.56 32 ASP B CA 1
ATOM 1502 C C . ASP B 1 32 ? -15.531 -0.39 9.047 1 75.56 32 ASP B C 1
ATOM 1504 O O . ASP B 1 32 ? -15.586 -1.188 9.984 1 75.56 32 ASP B O 1
ATOM 1508 N N . PHE B 1 33 ? -15.055 -0.646 7.984 1 74.25 33 PHE B N 1
ATOM 1509 C CA . PHE B 1 33 ? -14.516 -1.975 7.723 1 74.25 33 PHE B CA 1
ATOM 1510 C C . PHE B 1 33 ? -13.32 -2.258 8.617 1 74.25 33 PHE B C 1
ATOM 1512 O O . PHE B 1 33 ? -13.203 -3.344 9.188 1 74.25 33 PHE B O 1
ATOM 1519 N N . ILE B 1 34 ? -12.422 -1.32 8.602 1 75.06 34 ILE B N 1
ATOM 1520 C CA . ILE B 1 34 ? -11.219 -1.493 9.414 1 75.06 34 ILE B CA 1
ATOM 1521 C C . ILE B 1 34 ? -11.609 -1.754 10.867 1 75.06 34 ILE B C 1
ATOM 1523 O O . ILE B 1 34 ? -11.055 -2.639 11.516 1 75.06 34 ILE B O 1
ATOM 1527 N N . ASP B 1 35 ? -12.586 -1.098 11.305 1 74.5 35 ASP B N 1
ATOM 1528 C CA . ASP B 1 35 ? -13.047 -1.273 12.68 1 74.5 35 ASP B CA 1
ATOM 1529 C C . ASP B 1 35 ? -13.609 -2.678 12.891 1 74.5 35 ASP B C 1
ATOM 1531 O O . ASP B 1 35 ? -13.359 -3.299 13.93 1 74.5 35 ASP B O 1
ATOM 1535 N N . ALA B 1 36 ? -14.25 -3.189 11.906 1 74.56 36 ALA B N 1
ATOM 1536 C CA . ALA B 1 36 ? -14.953 -4.465 12.039 1 74.56 36 ALA B CA 1
ATOM 1537 C C . ALA B 1 36 ? -14 -5.637 11.836 1 74.56 36 ALA B C 1
ATOM 1539 O O . ALA B 1 36 ? -14.195 -6.711 12.414 1 74.56 36 ALA B O 1
ATOM 1540 N N . ASN B 1 37 ? -12.938 -5.395 11.07 1 71.25 37 ASN B N 1
ATOM 1541 C CA . ASN B 1 37 ? -12.219 -6.578 10.609 1 71.25 37 ASN B CA 1
ATOM 1542 C C . ASN B 1 37 ? -10.781 -6.59 11.125 1 71.25 37 ASN B C 1
ATOM 1544 O O . ASN B 1 37 ? -10.117 -7.629 11.094 1 71.25 37 ASN B O 1
ATOM 1548 N N . SER B 1 38 ? -10.367 -5.59 11.57 1 69.31 38 SER B N 1
ATOM 1549 C CA . SER B 1 38 ? -8.945 -5.508 11.906 1 69.31 38 SER B CA 1
ATOM 1550 C C . SER B 1 38 ? -8.742 -5.09 13.359 1 69.31 38 SER B C 1
ATOM 1552 O O . SER B 1 38 ? -7.723 -4.488 13.703 1 69.31 38 SER B O 1
ATOM 1554 N N . ALA B 1 39 ? -9.852 -5.352 14.07 1 71.12 39 ALA B N 1
ATOM 1555 C CA . ALA B 1 39 ? -9.703 -5.043 15.484 1 71.12 39 ALA B CA 1
ATOM 1556 C C . ALA B 1 39 ? -8.562 -5.844 16.109 1 71.12 39 ALA B C 1
ATOM 1558 O O . ALA B 1 39 ? -8.453 -7.051 15.883 1 71.12 39 ALA B O 1
ATOM 1559 N N . GLY B 1 40 ? -7.586 -5.152 16.781 1 72.75 40 GLY B N 1
ATOM 1560 C CA . GLY B 1 40 ? -6.504 -5.809 17.5 1 72.75 40 GLY B CA 1
ATOM 1561 C C . GLY B 1 40 ? -5.285 -6.07 16.641 1 72.75 40 GLY B C 1
ATOM 1562 O O . GLY B 1 40 ? -4.25 -6.516 17.141 1 72.75 40 GLY B O 1
ATOM 1563 N N . ASN B 1 41 ? -5.379 -5.855 15.398 1 75.38 41 ASN B N 1
ATOM 1564 C CA . ASN B 1 41 ? -4.246 -6.062 14.5 1 75.38 41 ASN B CA 1
ATOM 1565 C C . ASN B 1 41 ? -3.566 -4.746 14.141 1 75.38 41 ASN B C 1
ATOM 1567 O O . ASN B 1 41 ? -4.18 -3.68 14.227 1 75.38 41 ASN B O 1
ATOM 1571 N N . ALA B 1 42 ? -2.287 -4.895 13.938 1 82.38 42 ALA B N 1
ATOM 1572 C CA . ALA B 1 42 ? -1.652 -3.775 13.242 1 82.38 42 ALA B CA 1
ATOM 1573 C C . ALA B 1 42 ? -2.211 -3.621 11.836 1 82.38 42 ALA B C 1
ATOM 1575 O O . ALA B 1 42 ? -2.518 -4.613 11.172 1 82.38 42 ALA B O 1
ATOM 1576 N N . VAL B 1 43 ? -2.434 -2.367 11.469 1 84.12 43 VAL B N 1
ATOM 1577 C CA . VAL B 1 43 ? -3.064 -2.088 10.188 1 84.12 43 VAL B CA 1
ATOM 1578 C C . VAL B 1 43 ? -2.262 -1.026 9.438 1 84.12 43 VAL B C 1
ATOM 1580 O O . VAL B 1 43 ? -1.815 -0.042 10.031 1 84.12 43 VAL B O 1
ATOM 1583 N N . ILE B 1 44 ? -2.002 -1.306 8.141 1 83.69 44 ILE B N 1
ATOM 1584 C CA . ILE B 1 44 ? -1.497 -0.298 7.215 1 83.69 44 ILE B CA 1
ATOM 1585 C C . ILE B 1 44 ? -2.484 -0.114 6.066 1 83.69 44 ILE B C 1
ATOM 1587 O O . ILE B 1 44 ? -2.912 -1.091 5.445 1 83.69 44 ILE B O 1
ATOM 1591 N N . VAL B 1 45 ? -2.98 1.099 5.875 1 83.44 45 VAL B N 1
ATOM 1592 C CA . VAL B 1 45 ? -3.834 1.462 4.746 1 83.44 45 VAL B CA 1
ATOM 1593 C C . VAL B 1 45 ? -3.062 2.357 3.781 1 83.44 45 VAL B C 1
ATOM 1595 O O . VAL B 1 45 ? -2.467 3.355 4.191 1 83.44 45 VAL B O 1
ATOM 1598 N N . VAL B 1 46 ? -2.986 1.881 2.531 1 82.38 46 VAL B N 1
ATOM 1599 C CA . VAL B 1 46 ? -2.238 2.637 1.534 1 82.38 46 VAL B CA 1
ATOM 1600 C C . VAL B 1 46 ? -3.088 2.82 0.279 1 82.38 46 VAL B C 1
ATOM 1602 O O . VAL B 1 46 ? -3.887 1.949 -0.07 1 82.38 46 VAL B O 1
ATOM 1605 N N . GLY B 1 47 ? -2.879 4.016 -0.377 1 77.88 47 GLY B N 1
ATOM 1606 C CA . GLY B 1 47 ? -3.502 4.125 -1.687 1 77.88 47 GLY B CA 1
ATOM 1607 C C . GLY B 1 47 ? -3.871 5.551 -2.055 1 77.88 47 GLY B C 1
ATOM 1608 O O . GLY B 1 47 ? -3.527 6.488 -1.335 1 77.88 47 GLY B O 1
ATOM 1609 N N . ASN B 1 48 ? -4.457 5.57 -3.18 1 77.81 48 ASN B N 1
ATOM 1610 C CA . ASN B 1 48 ? -4.973 6.832 -3.701 1 77.81 48 ASN B CA 1
ATOM 1611 C C . ASN B 1 48 ? -6.309 7.195 -3.061 1 77.81 48 ASN B C 1
ATOM 1613 O O . ASN B 1 48 ? -7.328 6.551 -3.324 1 77.81 48 ASN B O 1
ATOM 1617 N N . THR B 1 49 ? -6.309 8.227 -2.203 1 77.25 49 THR B N 1
ATOM 1618 C CA . THR B 1 49 ? -7.52 8.594 -1.474 1 77.25 49 THR B CA 1
ATOM 1619 C C . THR B 1 49 ? -8.344 9.602 -2.266 1 77.25 49 THR B C 1
ATOM 1621 O O . THR B 1 49 ? -9.508 9.852 -1.938 1 77.25 49 THR B O 1
ATOM 1624 N N . HIS B 1 50 ? -7.707 10.188 -3.25 1 77.56 50 HIS B N 1
ATOM 1625 C CA . HIS B 1 50 ? -8.312 11.258 -4.027 1 77.56 50 HIS B CA 1
ATOM 1626 C C . HIS B 1 50 ? -8.812 12.383 -3.123 1 77.56 50 HIS B C 1
ATOM 1628 O O . HIS B 1 50 ? -9.82 13.023 -3.42 1 77.56 50 HIS B O 1
ATOM 1634 N N . SER B 1 51 ? -8.148 12.539 -1.998 1 79.94 51 SER B N 1
ATOM 1635 C CA . SER B 1 51 ? -8.539 13.539 -1.012 1 79.94 51 SER B CA 1
ATOM 1636 C C . SER B 1 51 ? -7.32 14.281 -0.47 1 79.94 51 SER B C 1
ATOM 1638 O O . SER B 1 51 ? -6.219 13.734 -0.426 1 79.94 51 SER B O 1
ATOM 1640 N N . LEU B 1 52 ? -7.617 15.523 -0.18 1 88 52 LEU B N 1
ATOM 1641 C CA . LEU B 1 52 ? -6.664 16.375 0.524 1 88 52 LEU B CA 1
ATOM 1642 C C . LEU B 1 52 ? -7.238 16.859 1.851 1 88 52 LEU B C 1
ATOM 1644 O O . LEU B 1 52 ? -8.445 17.078 1.965 1 88 52 LEU B O 1
ATOM 1648 N N . TYR B 1 53 ? -6.348 17.031 2.771 1 91.69 53 TYR B N 1
ATOM 1649 C CA . TYR B 1 53 ? -6.785 17.531 4.066 1 91.69 53 TYR B CA 1
ATOM 1650 C C . TYR B 1 53 ? -7.391 18.922 3.932 1 91.69 53 TYR B C 1
ATOM 1652 O O . TYR B 1 53 ? -8.297 19.297 4.684 1 91.69 53 TYR B O 1
ATOM 1660 N N . THR B 1 54 ? -6.898 19.688 3.016 1 91.25 54 THR B N 1
ATOM 1661 C CA . THR B 1 54 ? -7.367 21.047 2.826 1 91.25 54 THR B CA 1
ATOM 1662 C C . THR B 1 54 ? -8.734 21.062 2.145 1 91.25 54 THR B C 1
ATOM 1664 O O . THR B 1 54 ? -9.414 22.094 2.123 1 91.25 54 THR B O 1
ATOM 1667 N N . GLY B 1 55 ? -9.086 19.938 1.577 1 82.94 55 GLY B N 1
ATOM 1668 C CA . GLY B 1 55 ? -10.359 19.859 0.876 1 82.94 55 GLY B CA 1
ATOM 1669 C C . GLY B 1 55 ? -11.547 19.734 1.81 1 82.94 55 GLY B C 1
ATOM 1670 O O . GLY B 1 55 ? -11.406 19.328 2.959 1 82.94 55 GLY B O 1
ATOM 1671 N N . PHE B 1 56 ? -12.789 20.094 1.372 1 69.62 56 PHE B N 1
ATOM 1672 C CA . PHE B 1 56 ? -13.992 20.109 2.191 1 69.62 56 PHE B CA 1
ATOM 1673 C C . PHE B 1 56 ? -14.578 18.703 2.307 1 69.62 56 PHE B C 1
ATOM 1675 O O . PHE B 1 56 ? -15.211 18.375 3.311 1 69.62 56 PHE B O 1
ATOM 1682 N N . MET B 1 57 ? -14.469 17.969 1.339 1 59.25 57 MET B N 1
ATOM 1683 C CA . MET B 1 57 ? -15.047 16.625 1.368 1 59.25 57 MET B CA 1
ATOM 1684 C C . MET B 1 57 ? -14.031 15.609 1.861 1 59.25 57 MET B C 1
ATOM 1686 O O . MET B 1 57 ? -14.141 14.422 1.561 1 59.25 57 MET B O 1
ATOM 1690 N N . ASP B 1 58 ? -13.273 16.078 2.846 1 63.44 58 ASP B N 1
ATOM 1691 C CA . ASP B 1 58 ? -12.164 15.258 3.307 1 63.44 58 ASP B CA 1
ATOM 1692 C C . ASP B 1 58 ? -12.641 14.195 4.289 1 63.44 58 ASP B C 1
ATOM 1694 O O . ASP B 1 58 ? -13.094 14.516 5.391 1 63.44 58 ASP B O 1
ATOM 1698 N N . ASN B 1 59 ? -12.758 12.961 3.85 1 72.94 59 ASN B N 1
ATOM 1699 C CA . ASN B 1 59 ? -13.086 11.883 4.773 1 72.94 59 ASN B CA 1
ATOM 1700 C C . ASN B 1 59 ? -11.844 11.117 5.219 1 72.94 59 ASN B C 1
ATOM 1702 O O . ASN B 1 59 ? -11.945 10.078 5.871 1 72.94 59 ASN B O 1
ATOM 1706 N N . ILE B 1 60 ? -10.703 11.758 4.902 1 82.94 60 ILE B N 1
ATOM 1707 C CA . ILE B 1 60 ? -9.492 11.023 5.254 1 82.94 60 ILE B CA 1
ATOM 1708 C C . ILE B 1 60 ? -9.227 11.156 6.754 1 82.94 60 ILE B C 1
ATOM 1710 O O . ILE B 1 60 ? -8.617 10.273 7.359 1 82.94 60 ILE B O 1
ATOM 1714 N N . ARG B 1 61 ? -9.82 12.203 7.363 1 87.56 61 ARG B N 1
ATOM 1715 C CA . ARG B 1 61 ? -9.664 12.391 8.797 1 87.56 61 ARG B CA 1
ATOM 1716 C C . ARG B 1 61 ? -10.383 11.297 9.578 1 87.56 61 ARG B C 1
ATOM 1718 O O . ARG B 1 61 ? -10.055 11.047 10.742 1 87.56 61 ARG B O 1
ATOM 1725 N N . LEU B 1 62 ? -11.352 10.672 8.93 1 82.56 62 LEU B N 1
ATOM 1726 C CA . LEU B 1 62 ? -12.102 9.617 9.602 1 82.56 62 LEU B CA 1
ATOM 1727 C C . LEU B 1 62 ? -11.203 8.43 9.938 1 82.56 62 LEU B C 1
ATOM 1729 O O . LEU B 1 62 ? -11.438 7.727 10.922 1 82.56 62 LEU B O 1
ATOM 1733 N N . PHE B 1 63 ? -10.164 8.195 9.164 1 84.56 63 PHE B N 1
ATOM 1734 C CA . PHE B 1 63 ? -9.25 7.105 9.461 1 84.56 63 PHE B CA 1
ATOM 1735 C C . PHE B 1 63 ? -8.578 7.312 10.812 1 84.56 63 PHE B C 1
ATOM 1737 O O . PHE B 1 63 ? -8.383 6.359 11.57 1 84.56 63 PHE B O 1
ATOM 1744 N N . THR B 1 64 ? -8.266 8.594 11.047 1 86.5 64 THR B N 1
ATOM 1745 C CA . THR B 1 64 ? -7.645 8.914 12.328 1 86.5 64 THR B CA 1
ATOM 1746 C C . THR B 1 64 ? -8.688 8.938 13.445 1 86.5 64 THR B C 1
ATOM 1748 O O . THR B 1 64 ? -8.508 8.305 14.492 1 86.5 64 THR B O 1
ATOM 1751 N N . ILE B 1 65 ? -9.789 9.562 13.203 1 85.81 65 ILE B N 1
ATOM 1752 C CA . ILE B 1 65 ? -10.789 9.805 14.234 1 85.81 65 ILE B CA 1
ATOM 1753 C C . ILE B 1 65 ? -11.477 8.492 14.617 1 85.81 65 ILE B C 1
ATOM 1755 O O . ILE B 1 65 ? -11.633 8.188 15.797 1 85.81 65 ILE B O 1
ATOM 1759 N N . ASN B 1 66 ? -11.836 7.695 13.609 1 82.75 66 ASN B N 1
ATOM 1760 C CA . ASN B 1 66 ? -12.641 6.5 13.867 1 82.75 66 ASN B CA 1
ATOM 1761 C C . ASN B 1 66 ? -11.758 5.273 14.094 1 82.75 66 ASN B C 1
ATOM 1763 O O . ASN B 1 66 ? -12.148 4.352 14.812 1 82.75 66 ASN B O 1
ATOM 1767 N N . ASN B 1 67 ? -10.633 5.234 13.445 1 85.69 67 ASN B N 1
ATOM 1768 C CA . ASN B 1 67 ? -9.883 3.982 13.438 1 85.69 67 ASN B CA 1
ATOM 1769 C C . ASN B 1 67 ? -8.562 4.113 14.188 1 85.69 67 ASN B C 1
ATOM 1771 O O . ASN B 1 67 ? -7.848 3.129 14.375 1 85.69 67 ASN B O 1
ATOM 1775 N N . GLY B 1 68 ? -8.227 5.344 14.602 1 89.38 68 GLY B N 1
ATOM 1776 C CA . GLY B 1 68 ? -6.984 5.543 15.32 1 89.38 68 GLY B CA 1
ATOM 1777 C C . GLY B 1 68 ? -5.754 5.402 14.445 1 89.38 68 GLY B C 1
ATOM 1778 O O . GLY B 1 68 ? -4.664 5.117 14.945 1 89.38 68 GLY B O 1
ATOM 1779 N N . LEU B 1 69 ? -6.004 5.566 13.172 1 89.81 69 LEU B N 1
ATOM 1780 C CA . LEU B 1 69 ? -4.875 5.473 12.258 1 89.81 69 LEU B CA 1
ATOM 1781 C C . LEU B 1 69 ? -4.102 6.785 12.211 1 89.81 69 LEU B C 1
ATOM 1783 O O . LEU B 1 69 ? -4.695 7.863 12.273 1 89.81 69 LEU B O 1
ATOM 1787 N N . THR B 1 70 ? -2.801 6.641 12.109 1 93.94 70 THR B N 1
ATOM 1788 C CA . THR B 1 70 ? -1.922 7.789 11.922 1 93.94 70 THR B CA 1
ATOM 1789 C C . THR B 1 70 ? -1.516 7.93 10.461 1 93.94 70 THR B C 1
ATOM 1791 O O . THR B 1 70 ? -1.165 6.941 9.812 1 93.94 70 THR B O 1
ATOM 1794 N N . ASP B 1 71 ? -1.67 9.109 9.961 1 92.75 71 ASP B N 1
ATOM 1795 C CA . ASP B 1 71 ? -1.151 9.398 8.625 1 92.75 71 ASP B CA 1
ATOM 1796 C C . ASP B 1 71 ? 0.354 9.648 8.664 1 92.75 71 ASP B C 1
ATOM 1798 O O . ASP B 1 71 ? 0.817 10.586 9.32 1 92.75 71 ASP B O 1
ATOM 1802 N N . ALA B 1 72 ? 1.1 8.836 7.945 1 93.19 72 ALA B N 1
ATOM 1803 C CA . ALA B 1 72 ? 2.559 8.898 7.992 1 93.19 72 ALA B CA 1
ATOM 1804 C C . ALA B 1 72 ? 3.064 10.25 7.496 1 93.19 72 ALA B C 1
ATOM 1806 O O . ALA B 1 72 ? 4.059 10.773 8.008 1 93.19 72 ALA B O 1
ATOM 1807 N N . TRP B 1 73 ? 2.424 10.836 6.469 1 94.88 73 TRP B N 1
ATOM 1808 C CA . TRP B 1 73 ? 2.834 12.141 5.957 1 94.88 73 TRP B CA 1
ATOM 1809 C C . TRP B 1 73 ? 2.6 13.227 7 1 94.88 73 TRP B C 1
ATOM 1811 O O . TRP B 1 73 ? 3.482 14.047 7.258 1 94.88 73 TRP B O 1
ATOM 1821 N N . VAL B 1 74 ? 1.43 13.195 7.617 1 96.25 74 VAL B N 1
ATOM 1822 C CA . VAL B 1 74 ? 1.101 14.188 8.633 1 96.25 74 VAL B CA 1
ATOM 1823 C C . VAL B 1 74 ? 2.098 14.094 9.789 1 96.25 74 VAL B C 1
ATOM 1825 O O . VAL B 1 74 ? 2.586 15.117 10.273 1 96.25 74 VAL B O 1
ATOM 1828 N N . GLN B 1 75 ? 2.365 12.938 10.156 1 96 75 GLN B N 1
ATOM 1829 C CA . GLN B 1 75 ? 3.348 12.766 11.219 1 96 75 GLN B CA 1
ATOM 1830 C C . GLN B 1 75 ? 4.699 13.352 10.828 1 96 75 GLN B C 1
ATOM 1832 O O . GLN B 1 75 ? 5.344 14.031 11.625 1 96 75 GLN B O 1
ATOM 1837 N N . ALA B 1 76 ? 5.113 13.109 9.664 1 96.12 76 ALA B N 1
ATOM 1838 C CA . ALA B 1 76 ? 6.438 13.508 9.195 1 96.12 76 ALA B CA 1
ATOM 1839 C C . ALA B 1 76 ? 6.555 15.031 9.109 1 96.12 76 ALA B C 1
ATOM 1841 O O . ALA B 1 76 ? 7.645 15.586 9.273 1 96.12 76 ALA B O 1
ATOM 1842 N N . ILE B 1 77 ? 5.473 15.766 8.883 1 96.5 77 ILE B N 1
ATOM 1843 C CA . ILE B 1 77 ? 5.559 17.219 8.719 1 96.5 77 ILE B CA 1
ATOM 1844 C C . ILE B 1 77 ? 5.289 17.906 10.055 1 96.5 77 ILE B C 1
ATOM 1846 O O . ILE B 1 77 ? 5.141 19.125 10.109 1 96.5 77 ILE B O 1
ATOM 1850 N N . GLY B 1 78 ? 5.164 17.172 11.133 1 93.38 78 GLY B N 1
ATOM 1851 C CA . GLY B 1 78 ? 5.082 17.812 12.438 1 93.38 78 GLY B CA 1
ATOM 1852 C C . GLY B 1 78 ? 3.857 17.406 13.234 1 93.38 78 GLY B C 1
ATOM 1853 O O . GLY B 1 78 ? 3.637 17.891 14.344 1 93.38 78 GLY B O 1
ATOM 1854 N N . GLY B 1 79 ? 2.955 16.625 12.656 1 90.38 79 GLY B N 1
ATOM 1855 C CA . GLY B 1 79 ? 1.918 16 13.461 1 90.38 79 GLY B CA 1
ATOM 1856 C C . GLY B 1 79 ? 0.56 16.656 13.297 1 90.38 79 GLY B C 1
ATOM 1857 O O . GLY B 1 79 ? -0.451 16.125 13.766 1 90.38 79 GLY B O 1
ATOM 1858 N N . ASN B 1 80 ? 0.55 17.781 12.633 1 93.75 80 ASN B N 1
ATOM 1859 C CA . ASN B 1 80 ? -0.726 18.453 12.43 1 93.75 80 ASN B CA 1
ATOM 1860 C C . ASN B 1 80 ? -1.115 18.484 10.953 1 93.75 80 ASN B C 1
ATOM 1862 O O . ASN B 1 80 ? -0.4 19.062 10.125 1 93.75 80 ASN B O 1
ATOM 1866 N N . ALA B 1 81 ? -2.258 17.891 10.727 1 94.62 81 ALA B N 1
ATOM 1867 C CA . ALA B 1 81 ? -2.766 17.938 9.359 1 94.62 81 ALA B CA 1
ATOM 1868 C C . ALA B 1 81 ? -3.172 19.344 8.961 1 94.62 81 ALA B C 1
ATOM 1870 O O . ALA B 1 81 ? -3.68 20.109 9.789 1 94.62 81 ALA B O 1
ATOM 1871 N N . PRO B 1 82 ? -3.016 19.703 7.688 1 95.25 82 PRO B N 1
ATOM 1872 C CA . PRO B 1 82 ? -3.518 21 7.227 1 95.25 82 PRO B CA 1
ATOM 1873 C C . PRO B 1 82 ? -5.004 21.188 7.523 1 95.25 82 PRO B C 1
ATOM 1875 O O . PRO B 1 82 ? -5.777 20.234 7.477 1 95.25 82 PRO B O 1
ATOM 1878 N N . ALA B 1 83 ? -5.324 22.406 7.859 1 93.12 83 ALA B N 1
ATOM 1879 C CA . ALA B 1 83 ? -6.703 22.719 8.227 1 93.12 83 ALA B CA 1
ATOM 1880 C C . ALA B 1 83 ? -7.629 22.594 7.016 1 93.12 83 ALA B C 1
ATOM 1882 O O . ALA B 1 83 ? -7.262 22.969 5.902 1 93.12 83 ALA B O 1
ATOM 1883 N N . ARG B 1 84 ? -8.82 22.047 7.371 1 90.31 84 ARG B N 1
ATOM 1884 C CA . ARG B 1 84 ? -9.852 22.031 6.34 1 90.31 84 ARG B CA 1
ATOM 1885 C C . ARG B 1 84 ? -10.109 23.438 5.809 1 90.31 84 ARG B C 1
ATOM 1887 O O . ARG B 1 84 ? -10.195 24.391 6.582 1 90.31 84 ARG B O 1
ATOM 1894 N N . GLY B 1 85 ? -10.156 23.547 4.445 1 90.75 85 GLY B N 1
ATOM 1895 C CA . GLY B 1 85 ? -10.461 24.828 3.85 1 90.75 85 GLY B CA 1
ATOM 1896 C C . GLY B 1 85 ? -9.234 25.688 3.613 1 90.75 85 GLY B C 1
ATOM 1897 O O . GLY B 1 85 ? -9.312 26.719 2.939 1 90.75 85 GLY B O 1
ATOM 1898 N N . ALA B 1 86 ? -8.094 25.391 4.223 1 93.56 86 ALA B N 1
ATOM 1899 C CA . ALA B 1 86 ? -6.863 26.109 3.947 1 93.56 86 ALA B CA 1
ATOM 1900 C C . ALA B 1 86 ? -6.449 25.953 2.486 1 93.56 86 ALA B C 1
ATOM 1902 O O . ALA B 1 86 ? -7.023 25.141 1.756 1 93.56 86 ALA B O 1
ATOM 1903 N N . ASP B 1 87 ? -5.461 26.844 2.053 1 94.38 87 ASP B N 1
ATOM 1904 C CA . ASP B 1 87 ? -4.938 26.734 0.696 1 94.38 87 ASP B CA 1
ATOM 1905 C C . ASP B 1 87 ? -4.266 25.375 0.473 1 94.38 87 ASP B C 1
ATOM 1907 O O . ASP B 1 87 ? -3.555 24.875 1.349 1 94.38 87 ASP B O 1
ATOM 1911 N N . VAL B 1 88 ? -4.609 24.859 -0.629 1 93.06 88 VAL B N 1
ATOM 1912 C CA . VAL B 1 88 ? -3.973 23.609 -1.01 1 93.06 88 VAL B CA 1
ATOM 1913 C C . VAL B 1 88 ? -2.455 23.781 -0.997 1 93.06 88 VAL B C 1
ATOM 1915 O O . VAL B 1 88 ? -1.933 24.797 -1.46 1 93.06 88 VAL B O 1
ATOM 1918 N N . ILE B 1 89 ? -1.757 22.812 -0.452 1 95.75 89 ILE B N 1
ATOM 1919 C CA . ILE B 1 89 ? -0.3 22.781 -0.522 1 95.75 89 ILE B CA 1
ATOM 1920 C C . ILE B 1 89 ? 0.139 21.984 -1.748 1 95.75 89 ILE B C 1
ATOM 1922 O O . ILE B 1 89 ? 0.371 20.766 -1.659 1 95.75 89 ILE B O 1
ATOM 1926 N N . VAL B 1 90 ? 0.305 22.578 -2.812 1 93.31 90 VAL B N 1
ATOM 1927 C CA . VAL B 1 90 ? 0.471 21.953 -4.121 1 93.31 90 VAL B CA 1
ATOM 1928 C C . VAL B 1 90 ? 1.896 21.438 -4.262 1 93.31 90 VAL B C 1
ATOM 1930 O O . VAL B 1 90 ? 2.859 22.125 -3.945 1 93.31 90 VAL B O 1
ATOM 1933 N N . CYS B 1 91 ? 1.982 20.172 -4.699 1 93.38 91 CYS B N 1
ATOM 1934 C CA . CYS B 1 91 ? 3.297 19.672 -5.078 1 93.38 91 CYS B CA 1
ATOM 1935 C C . CYS B 1 91 ? 3.764 20.281 -6.391 1 93.38 91 CYS B C 1
ATOM 1937 O O . CYS B 1 91 ? 3.021 20.297 -7.371 1 93.38 91 CYS B O 1
ATOM 1939 N N . PRO B 1 92 ? 4.984 20.75 -6.406 1 93.69 92 PRO B N 1
ATOM 1940 C CA . PRO B 1 92 ? 5.508 21.312 -7.656 1 93.69 92 PRO B CA 1
ATOM 1941 C C . PRO B 1 92 ? 5.684 20.25 -8.75 1 93.69 92 PRO B C 1
ATOM 1943 O O . PRO B 1 92 ? 5.746 19.062 -8.453 1 93.69 92 PRO B O 1
ATOM 1946 N N . PRO B 1 93 ? 5.664 20.812 -9.977 1 89.12 93 PRO B N 1
ATOM 1947 C CA . PRO B 1 93 ? 6.039 19.875 -11.031 1 89.12 93 PRO B CA 1
ATOM 1948 C C . PRO B 1 93 ? 7.465 19.344 -10.875 1 89.12 93 PRO B C 1
ATOM 1950 O O . PRO B 1 93 ? 8.352 20.078 -10.422 1 89.12 93 PRO B O 1
ATOM 1953 N N . GLY B 1 94 ? 7.66 18.156 -11.297 1 89.56 94 GLY B N 1
ATOM 1954 C CA . GLY B 1 94 ? 8.984 17.562 -11.18 1 89.56 94 GLY B CA 1
ATOM 1955 C C . GLY B 1 94 ? 9.266 17.016 -9.797 1 89.56 94 GLY B C 1
ATOM 1956 O O . GLY B 1 94 ? 8.383 16.406 -9.172 1 89.56 94 GLY B O 1
ATOM 1957 N N . VAL B 1 95 ? 10.516 17.172 -9.398 1 92.12 95 VAL B N 1
ATOM 1958 C CA . VAL B 1 95 ? 10.969 16.594 -8.133 1 92.12 95 VAL B CA 1
ATOM 1959 C C . VAL B 1 95 ? 10.719 17.578 -7 1 92.12 95 VAL B C 1
ATOM 1961 O O . VAL B 1 95 ? 11.273 18.688 -6.996 1 92.12 95 VAL B O 1
ATOM 1964 N N . PRO B 1 96 ? 9.859 17.219 -6.023 1 95 96 PRO B N 1
ATOM 1965 C CA . PRO B 1 96 ? 9.727 18.109 -4.871 1 95 96 PRO B CA 1
ATOM 1966 C C . PRO B 1 96 ? 11.023 18.266 -4.086 1 95 96 PRO B C 1
ATOM 1968 O O . PRO B 1 96 ? 11.781 17.297 -3.951 1 95 96 PRO B O 1
ATOM 1971 N N . SER B 1 97 ? 11.281 19.438 -3.484 1 95.06 97 SER B N 1
ATOM 1972 C CA . SER B 1 97 ? 12.5 19.688 -2.725 1 95.06 97 SER B CA 1
ATOM 1973 C C . SER B 1 97 ? 12.406 19.125 -1.315 1 95.06 97 SER B C 1
ATOM 1975 O O . SER B 1 97 ? 13.422 18.938 -0.64 1 95.06 97 SER B O 1
ATOM 1977 N N . ASN B 1 98 ? 11.25 18.938 -0.832 1 96.06 98 ASN B N 1
ATOM 1978 C CA . ASN B 1 98 ? 10.969 18.359 0.476 1 96.06 98 ASN B CA 1
ATOM 1979 C C . ASN B 1 98 ? 9.586 17.703 0.516 1 96.06 98 ASN B C 1
ATOM 1981 O O . ASN B 1 98 ? 8.906 17.609 -0.508 1 96.06 98 ASN B O 1
ATOM 1985 N N . ILE B 1 99 ? 9.219 17.266 1.678 1 96.38 99 ILE B N 1
ATOM 1986 C CA . ILE B 1 99 ? 7.98 16.516 1.789 1 96.38 99 ILE B CA 1
ATOM 1987 C C . ILE B 1 99 ? 6.836 17.453 2.178 1 96.38 99 ILE B C 1
ATOM 1989 O O . ILE B 1 99 ? 5.77 16.984 2.594 1 96.38 99 ILE B O 1
ATOM 1993 N N . GLY B 1 100 ? 6.969 18.719 2.029 1 96.88 100 GLY B N 1
ATOM 1994 C CA . GLY B 1 100 ? 6.012 19.672 2.568 1 96.88 100 GLY B CA 1
ATOM 1995 C C . GLY B 1 100 ? 4.719 19.734 1.774 1 96.88 100 GLY B C 1
ATOM 1996 O O . GLY B 1 100 ? 3.672 20.094 2.311 1 96.88 100 GLY B O 1
ATOM 1997 N N . CYS B 1 101 ? 4.758 19.438 0.533 1 96.56 101 CYS B N 1
ATOM 1998 C CA . CYS B 1 101 ? 3.547 19.484 -0.28 1 96.56 101 CYS B CA 1
ATOM 1999 C C . CYS B 1 101 ? 2.688 18.25 -0.045 1 96.56 101 CYS B C 1
ATOM 2001 O O . CYS B 1 101 ? 3.184 17.219 0.427 1 96.56 101 CYS B O 1
ATOM 2003 N N . GLU B 1 102 ? 1.389 18.375 -0.265 1 93.62 102 GLU B N 1
ATOM 2004 C CA . GLU B 1 102 ? 0.463 17.297 0.026 1 93.62 102 GLU B CA 1
ATOM 2005 C C . GLU B 1 102 ? 0.049 16.562 -1.249 1 93.62 102 GLU B C 1
ATOM 2007 O O . GLU B 1 102 ? -0.375 17.188 -2.221 1 93.62 102 GLU B O 1
ATOM 2012 N N . GLY B 1 103 ? 0.231 15.211 -1.232 1 87.56 103 GLY B N 1
ATOM 2013 C CA . GLY B 1 103 ? -0.326 14.375 -2.281 1 87.56 103 GLY B CA 1
ATOM 2014 C C . GLY B 1 103 ? -1.626 13.703 -1.88 1 87.56 103 GLY B C 1
ATOM 2015 O O . GLY B 1 103 ? -2.01 13.727 -0.708 1 87.56 103 GLY B O 1
ATOM 2016 N N . ILE B 1 104 ? -2.291 13.016 -2.908 1 83.12 104 ILE B N 1
ATOM 2017 C CA . ILE B 1 104 ? -3.557 12.336 -2.648 1 83.12 104 ILE B CA 1
ATOM 2018 C C . ILE B 1 104 ? -3.295 10.875 -2.281 1 83.12 104 ILE B C 1
ATOM 2020 O O . ILE B 1 104 ? -4.195 10.172 -1.813 1 83.12 104 ILE B O 1
ATOM 2024 N N . ASP B 1 105 ? -2.084 10.383 -2.562 1 83.06 105 ASP B N 1
ATOM 2025 C CA . ASP B 1 105 ? -1.658 9.078 -2.055 1 83.06 105 ASP B CA 1
ATOM 2026 C C . ASP B 1 105 ? -1.265 9.172 -0.582 1 83.06 105 ASP B C 1
ATOM 2028 O O . ASP B 1 105 ? -0.445 10.008 -0.201 1 83.06 105 ASP B O 1
ATOM 2032 N N . LYS B 1 106 ? -1.923 8.289 0.181 1 85.88 106 LYS B N 1
ATOM 2033 C CA . LYS B 1 106 ? -1.679 8.352 1.619 1 85.88 106 LYS B CA 1
ATOM 2034 C C . LYS B 1 106 ? -1.307 6.973 2.17 1 85.88 106 LYS B C 1
ATOM 2036 O O . LYS B 1 106 ? -1.655 5.949 1.581 1 85.88 106 LYS B O 1
ATOM 2041 N N . VAL B 1 107 ? -0.583 6.984 3.244 1 86.38 107 VAL B N 1
ATOM 2042 C CA . VAL B 1 107 ? -0.258 5.805 4.035 1 86.38 107 VAL B CA 1
ATOM 2043 C C . VAL B 1 107 ? -0.679 6.02 5.488 1 86.38 107 VAL B C 1
ATOM 2045 O O . VAL B 1 107 ? -0.145 6.898 6.168 1 86.38 107 VAL B O 1
ATOM 2048 N N . PHE B 1 108 ? -1.673 5.262 5.891 1 87.19 108 PHE B N 1
ATOM 2049 C CA . PHE B 1 108 ? -2.131 5.258 7.277 1 87.19 108 PHE B CA 1
ATOM 2050 C C . PHE B 1 108 ? -1.683 3.992 7.996 1 87.19 108 PHE B C 1
ATOM 2052 O O . PHE B 1 108 ? -1.586 2.926 7.383 1 87.19 108 PHE B O 1
ATOM 2059 N N . TYR B 1 109 ? -1.417 4.145 9.297 1 87.88 109 TYR B N 1
ATOM 2060 C CA . TYR B 1 109 ? -0.977 2.953 10.016 1 87.88 109 TYR B CA 1
ATOM 2061 C C . TYR B 1 109 ? -1.38 3.021 11.484 1 87.88 109 TYR B C 1
ATOM 2063 O O . TYR B 1 109 ? -1.579 4.109 12.031 1 87.88 109 TYR B O 1
ATOM 2071 N N . ARG B 1 110 ? -1.509 1.915 12.07 1 89.44 110 ARG B N 1
ATOM 2072 C CA . ARG B 1 110 ? -1.597 1.769 13.516 1 89.44 110 ARG B CA 1
ATOM 2073 C C . ARG B 1 110 ? -1.005 0.438 13.969 1 89.44 110 ARG B C 1
ATOM 2075 O O . ARG B 1 110 ? -0.934 -0.514 13.188 1 89.44 110 ARG B O 1
ATOM 2082 N N . GLY B 1 111 ? -0.546 0.527 15.172 1 82.94 111 GLY B N 1
ATOM 2083 C CA . GLY B 1 111 ? -0.073 -0.709 15.773 1 82.94 111 GLY B CA 1
ATOM 2084 C C . GLY B 1 111 ? -1.194 -1.58 16.312 1 82.94 111 GLY B C 1
ATOM 2085 O O . GLY B 1 111 ? -2.324 -1.516 15.812 1 82.94 111 GLY B O 1
ATOM 2086 N N . SER B 1 112 ? -0.823 -2.508 17.094 1 80.75 112 SER B N 1
ATOM 2087 C CA . SER B 1 112 ? -1.724 -3.404 17.812 1 80.75 112 SER B CA 1
ATOM 2088 C C . SER B 1 112 ? -1.389 -3.449 19.297 1 80.75 112 SER B C 1
ATOM 2090 O O . SER B 1 112 ? -0.453 -2.785 19.75 1 80.75 112 SER B O 1
ATOM 2092 N N . PRO B 1 113 ? -2.312 -4.133 20.062 1 76.38 113 PRO B N 1
ATOM 2093 C CA . PRO B 1 113 ? -1.979 -4.254 21.484 1 76.38 113 PRO B CA 1
ATOM 2094 C C . PRO B 1 113 ? -0.614 -4.902 21.703 1 76.38 113 PRO B C 1
ATOM 2096 O O . PRO B 1 113 ? 0.02 -4.66 22.734 1 76.38 113 PRO B O 1
ATOM 2099 N N . ILE B 1 114 ? -0.046 -5.641 20.797 1 70.19 114 ILE B N 1
ATOM 2100 C CA . ILE B 1 114 ? 1.195 -6.375 21 1 70.19 114 ILE B CA 1
ATOM 2101 C C . ILE B 1 114 ? 2.301 -5.781 20.141 1 70.19 114 ILE B C 1
ATOM 2103 O O . ILE B 1 114 ? 3.484 -6.062 20.344 1 70.19 114 ILE B O 1
ATOM 2107 N N . ILE B 1 115 ? 1.904 -4.922 19.156 1 74.25 115 ILE B N 1
ATOM 2108 C CA . ILE B 1 115 ? 2.881 -4.383 18.219 1 74.25 115 ILE B CA 1
ATOM 2109 C C . ILE B 1 115 ? 2.867 -2.855 18.281 1 74.25 115 ILE B C 1
ATOM 2111 O O . ILE B 1 115 ? 1.81 -2.232 18.141 1 74.25 115 ILE B O 1
ATOM 2115 N N . ASP B 1 116 ? 4.078 -2.389 18.516 1 80.12 116 ASP B N 1
ATOM 2116 C CA . ASP B 1 116 ? 4.254 -0.957 18.297 1 80.12 116 ASP B CA 1
ATOM 2117 C C . ASP B 1 116 ? 4.75 -0.677 16.875 1 80.12 116 ASP B C 1
ATOM 2119 O O . ASP B 1 116 ? 5.824 -1.144 16.484 1 80.12 116 ASP B O 1
ATOM 2123 N N . LEU B 1 117 ? 3.928 -0.025 16.141 1 83.19 117 LEU B N 1
ATOM 2124 C CA . LEU B 1 117 ? 4.281 0.368 14.781 1 83.19 117 LEU B CA 1
ATOM 2125 C C . LEU B 1 117 ? 4.453 1.879 14.68 1 83.19 117 LEU B C 1
ATOM 2127 O O . LEU B 1 117 ? 3.562 2.639 15.062 1 83.19 117 LEU B O 1
ATOM 2131 N N . SER B 1 118 ? 5.676 2.27 14.227 1 85.25 118 SER B N 1
ATOM 2132 C CA . SER B 1 118 ? 5.945 3.693 14.062 1 85.25 118 SER B CA 1
ATOM 2133 C C . SER B 1 118 ? 6.586 3.979 12.711 1 85.25 118 SER B C 1
ATOM 2135 O O . SER B 1 118 ? 7.277 3.125 12.148 1 85.25 118 SER B O 1
ATOM 2137 N N . SER B 1 119 ? 6.207 5.098 12.18 1 88.56 119 SER B N 1
ATOM 2138 C CA . SER B 1 119 ? 6.906 5.555 10.984 1 88.56 119 SER B CA 1
ATOM 2139 C C . SER B 1 119 ? 8.156 6.352 11.352 1 88.56 119 SER B C 1
ATOM 2141 O O . SER B 1 119 ? 8.086 7.293 12.141 1 88.56 119 SER B O 1
ATOM 2143 N N . SER B 1 120 ? 9.344 5.953 10.812 1 85.88 120 SER B N 1
ATOM 2144 C CA . SER B 1 120 ? 10.602 6.645 11.086 1 85.88 120 SER B CA 1
ATOM 2145 C C . SER B 1 120 ? 10.969 7.578 9.938 1 85.88 120 SER B C 1
ATOM 2147 O O . SER B 1 120 ? 11.914 8.367 10.055 1 85.88 120 SER B O 1
ATOM 2149 N N . GLY B 1 121 ? 10.219 7.516 8.883 1 87.75 121 GLY B N 1
ATOM 2150 C CA . GLY B 1 121 ? 10.5 8.391 7.762 1 87.75 121 GLY B CA 1
ATOM 2151 C C . GLY B 1 121 ? 9.453 8.32 6.668 1 87.75 121 GLY B C 1
ATOM 2152 O O . GLY B 1 121 ? 8.906 7.25 6.398 1 87.75 121 GLY B O 1
ATOM 2153 N N . PHE B 1 122 ? 9.188 9.43 6.109 1 91.94 122 PHE B N 1
ATOM 2154 C CA . PHE B 1 122 ? 8.352 9.594 4.922 1 91.94 122 PHE B CA 1
ATOM 2155 C C . PHE B 1 122 ? 9.109 10.32 3.82 1 91.94 122 PHE B C 1
ATOM 2157 O O . PHE B 1 122 ? 9.727 11.359 4.062 1 91.94 122 PHE B O 1
ATOM 2164 N N . PHE B 1 123 ? 9 9.75 2.518 1 89.88 123 PHE B N 1
ATOM 2165 C CA . PHE B 1 123 ? 9.781 10.32 1.427 1 89.88 123 PHE B CA 1
ATOM 2166 C C . PHE B 1 123 ? 8.969 10.352 0.138 1 89.88 123 PH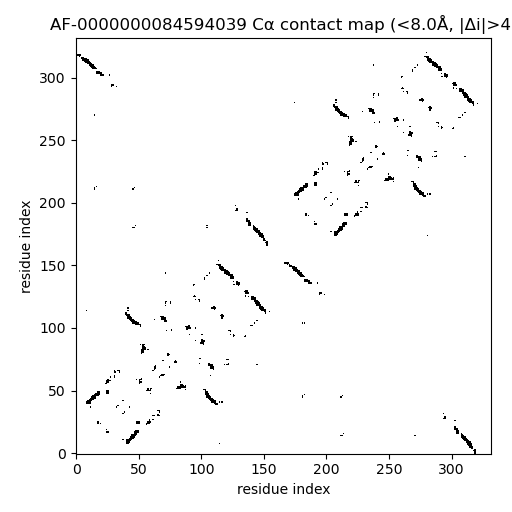E B C 1
ATOM 2168 O O . PHE B 1 123 ? 8.219 9.422 -0.153 1 89.88 123 PHE B O 1
ATOM 2175 N N . TYR B 1 124 ? 9.125 11.469 -0.538 1 89.69 124 TYR B N 1
ATOM 2176 C CA . TYR B 1 124 ? 8.836 11.43 -1.968 1 89.69 124 TYR B CA 1
ATOM 2177 C C . TYR B 1 124 ? 10.062 10.984 -2.758 1 89.69 124 TYR B C 1
ATOM 2179 O O . TYR B 1 124 ? 11.07 11.688 -2.811 1 89.69 124 TYR B O 1
ATOM 2187 N N . ASP B 1 125 ? 9.945 9.906 -3.449 1 84.31 125 ASP B N 1
ATOM 2188 C CA . ASP B 1 125 ? 11.109 9.328 -4.109 1 84.31 125 ASP B CA 1
ATOM 2189 C C . ASP B 1 125 ? 11.117 9.656 -5.602 1 84.31 125 ASP B C 1
ATOM 2191 O O . ASP B 1 125 ? 11.68 8.906 -6.402 1 84.31 125 ASP B O 1
ATOM 2195 N N . THR B 1 126 ? 10.539 10.719 -5.957 1 85.38 126 THR B N 1
ATOM 2196 C CA . THR B 1 126 ? 10.383 11.117 -7.352 1 85.38 126 THR B CA 1
ATOM 2197 C C . THR B 1 126 ? 11.742 11.164 -8.055 1 85.38 126 THR B C 1
ATOM 2199 O O . THR B 1 126 ? 11.859 10.758 -9.211 1 85.38 126 THR B O 1
ATOM 2202 N N . SER B 1 127 ? 12.812 11.609 -7.383 1 87.75 127 SER B N 1
ATOM 2203 C CA . SER B 1 127 ? 14.125 11.773 -7.984 1 87.75 127 SER B CA 1
ATOM 2204 C C . SER B 1 127 ? 14.711 10.438 -8.422 1 87.75 127 SER B C 1
ATOM 2206 O O . SER B 1 127 ? 15.648 10.391 -9.219 1 87.75 127 SER B O 1
ATOM 2208 N N . ARG B 1 128 ? 14.133 9.398 -7.953 1 77.69 128 ARG B N 1
ATOM 2209 C CA . ARG B 1 128 ? 14.648 8.07 -8.266 1 77.69 128 ARG B CA 1
ATOM 2210 C C . ARG B 1 128 ? 14 7.516 -9.531 1 77.69 128 ARG B C 1
ATOM 2212 O O . ARG B 1 128 ? 14.477 6.531 -10.102 1 77.69 128 ARG B O 1
ATOM 2219 N N . PHE B 1 129 ? 12.953 8.18 -9.891 1 78.12 129 PHE B N 1
ATOM 2220 C CA . PHE B 1 129 ? 12.164 7.68 -11.008 1 78.12 129 PHE B CA 1
ATOM 2221 C C . PHE B 1 129 ? 12.016 8.742 -12.086 1 78.12 129 PHE B C 1
ATOM 2223 O O . PHE B 1 129 ? 10.906 9.219 -12.352 1 78.12 129 PHE B O 1
ATOM 2230 N N . LEU B 1 130 ? 13.164 9.023 -12.695 1 80.94 130 LEU B N 1
ATOM 2231 C CA . LEU B 1 130 ? 13.219 10.016 -13.758 1 80.94 130 LEU B CA 1
ATOM 2232 C C . LEU B 1 130 ? 13.609 9.367 -15.086 1 80.94 130 LEU B C 1
ATOM 2234 O O . LEU B 1 130 ? 14.367 8.398 -15.109 1 80.94 130 LEU B O 1
ATOM 2238 N N . THR B 1 131 ? 13.016 9.836 -16.141 1 74.94 131 THR B N 1
ATOM 2239 C CA . THR B 1 131 ? 13.516 9.508 -17.469 1 74.94 131 THR B CA 1
ATOM 2240 C C . THR B 1 131 ? 14.93 10.047 -17.656 1 74.94 131 THR B C 1
ATOM 2242 O O . THR B 1 131 ? 15.414 10.852 -16.859 1 74.94 131 THR B O 1
ATOM 2245 N N . PRO B 1 132 ? 15.492 9.578 -18.734 1 78.31 132 PRO B N 1
ATOM 2246 C CA . PRO B 1 132 ? 16.828 10.117 -19.031 1 78.31 132 PRO B CA 1
ATOM 2247 C C . PRO B 1 132 ? 16.828 11.633 -19.219 1 78.31 132 PRO B C 1
ATOM 2249 O O . PRO B 1 132 ? 17.859 12.281 -19.016 1 78.31 132 PRO B O 1
ATOM 2252 N N . LYS B 1 133 ? 15.719 12.242 -19.609 1 87.31 133 LYS B N 1
ATOM 2253 C CA . LYS B 1 133 ? 15.594 13.68 -19.812 1 87.31 133 LYS B CA 1
ATOM 2254 C C . LYS B 1 133 ? 15.266 14.398 -18.516 1 87.31 133 LYS B C 1
ATOM 2256 O O . LYS B 1 133 ? 15.07 15.617 -18.5 1 87.31 133 LYS B O 1
ATOM 2261 N N . GLY B 1 134 ? 15.094 13.633 -17.391 1 84.06 134 GLY B N 1
ATOM 2262 C CA . GLY B 1 134 ? 14.875 14.234 -16.078 1 84.06 134 GLY B CA 1
ATOM 2263 C C . GLY B 1 134 ? 13.406 14.43 -15.758 1 84.06 134 GLY B C 1
ATOM 2264 O O . GLY B 1 134 ? 13.062 15.133 -14.805 1 84.06 134 GLY B O 1
ATOM 2265 N N . VAL B 1 135 ? 12.586 13.945 -16.562 1 82.38 135 VAL B N 1
ATOM 2266 C CA . VAL B 1 135 ? 11.141 14.031 -16.328 1 82.38 135 VAL B CA 1
ATOM 2267 C C . VAL B 1 135 ? 10.688 12.867 -15.461 1 82.38 135 VAL B C 1
ATOM 2269 O O . VAL B 1 135 ? 11.086 11.719 -15.68 1 82.38 135 VAL B O 1
ATOM 2272 N N . PRO B 1 136 ? 9.852 13.219 -14.445 1 80.31 136 PRO B N 1
ATOM 2273 C CA . PRO B 1 136 ? 9.352 12.117 -13.609 1 80.31 136 PRO B CA 1
ATOM 2274 C C . PRO B 1 136 ? 8.625 11.047 -14.422 1 80.31 136 PRO B C 1
ATOM 2276 O O . PRO B 1 136 ? 7.867 11.367 -15.336 1 80.31 136 PRO B O 1
ATOM 2279 N N . LEU B 1 137 ? 8.922 9.82 -14.023 1 72 137 LEU B N 1
ATOM 2280 C CA . LEU B 1 137 ? 8.305 8.68 -14.695 1 72 137 LEU B CA 1
ATOM 2281 C C . LEU B 1 137 ? 6.828 8.562 -14.328 1 72 137 LEU B C 1
ATOM 2283 O O . LEU B 1 137 ? 6.027 8.055 -15.109 1 72 137 LEU B O 1
ATOM 2287 N N . PHE B 1 138 ? 6.477 9.023 -13.125 1 74.75 138 PHE B N 1
ATOM 2288 C CA . PHE B 1 138 ? 5.117 8.875 -12.625 1 74.75 138 PHE B CA 1
ATOM 2289 C C . PHE B 1 138 ? 4.422 10.227 -12.539 1 74.75 138 PHE B C 1
ATOM 2291 O O . PHE B 1 138 ? 5.07 11.25 -12.305 1 74.75 138 PHE B O 1
ATOM 2298 N N . LYS B 1 139 ? 3.121 10.156 -12.719 1 74.06 139 LYS B N 1
ATOM 2299 C CA . LYS B 1 139 ? 2.33 11.383 -12.617 1 74.06 139 LYS B CA 1
ATOM 2300 C C . LYS B 1 139 ? 2.311 11.914 -11.188 1 74.06 139 LYS B C 1
ATOM 2302 O O . LYS B 1 139 ? 2.209 13.125 -10.977 1 74.06 139 LYS B O 1
ATOM 2307 N N . ARG B 1 140 ? 2.385 10.977 -10.258 1 80.44 140 ARG B N 1
ATOM 2308 C CA . ARG B 1 140 ? 2.406 11.359 -8.852 1 80.44 140 ARG B CA 1
ATOM 2309 C C . ARG B 1 140 ? 3.713 10.93 -8.188 1 80.44 140 ARG B C 1
ATOM 2311 O O . ARG B 1 140 ? 4.426 10.07 -8.703 1 80.44 140 ARG B O 1
ATOM 2318 N N . ASN B 1 141 ? 3.926 11.578 -7.066 1 84.62 141 ASN B N 1
ATOM 2319 C CA . ASN B 1 141 ? 5.156 11.273 -6.344 1 84.62 141 ASN B CA 1
ATOM 2320 C C . ASN B 1 141 ? 5.094 9.898 -5.68 1 84.62 141 ASN B C 1
ATOM 2322 O O . ASN B 1 141 ? 4.242 9.656 -4.824 1 84.62 141 ASN B O 1
ATOM 2326 N N . PRO B 1 142 ? 6.027 9.008 -6.113 1 82 142 PRO B N 1
ATOM 2327 C CA . PRO B 1 142 ? 6.113 7.777 -5.328 1 82 142 PRO B CA 1
ATOM 2328 C C . PRO B 1 142 ? 6.445 8.031 -3.861 1 82 142 PRO B C 1
ATOM 2330 O O . PRO B 1 142 ? 7.293 8.875 -3.555 1 82 142 PRO B O 1
ATOM 2333 N N . ILE B 1 143 ? 5.75 7.234 -3.021 1 85.94 143 ILE B N 1
ATOM 2334 C CA . ILE B 1 143 ? 5.918 7.406 -1.584 1 85.94 143 ILE B CA 1
ATOM 2335 C C . ILE B 1 143 ? 6.676 6.215 -1.005 1 85.94 143 ILE B C 1
ATOM 2337 O O . ILE B 1 143 ? 6.434 5.07 -1.391 1 85.94 143 ILE B O 1
ATOM 2341 N N . ARG B 1 144 ? 7.613 6.566 -0.161 1 84.56 144 ARG B N 1
ATOM 2342 C CA . ARG B 1 144 ? 8.266 5.562 0.675 1 84.56 144 ARG B CA 1
ATOM 2343 C C . ARG B 1 144 ? 8.117 5.902 2.154 1 84.56 144 ARG B C 1
ATOM 2345 O O . ARG B 1 144 ? 8.383 7.035 2.564 1 84.56 144 ARG B O 1
ATOM 2352 N N . VAL B 1 145 ? 7.633 4.922 2.854 1 86.81 145 VAL B N 1
ATOM 2353 C CA . VAL B 1 145 ? 7.551 5.055 4.305 1 86.81 145 VAL B CA 1
ATOM 2354 C C . VAL B 1 145 ? 8.414 3.988 4.973 1 86.81 145 VAL B C 1
ATOM 2356 O O . VAL B 1 145 ? 8.391 2.82 4.574 1 86.81 145 VAL B O 1
ATOM 2359 N N . GLU B 1 146 ? 9.211 4.426 5.875 1 81.69 146 GLU B N 1
ATOM 2360 C CA . GLU B 1 146 ? 10 3.504 6.691 1 81.69 146 GLU B CA 1
ATOM 2361 C C . GLU B 1 146 ? 9.336 3.271 8.047 1 81.69 146 GLU B C 1
ATOM 2363 O O . GLU B 1 146 ? 9.109 4.219 8.805 1 81.69 146 GLU B O 1
ATOM 2368 N N . PHE B 1 147 ? 9 1.957 8.195 1 80.38 147 PHE B N 1
ATOM 2369 C CA . PHE B 1 147 ? 8.359 1.605 9.461 1 80.38 147 PHE B CA 1
ATOM 2370 C C . PHE B 1 147 ? 9.328 0.882 10.383 1 80.38 147 PHE B C 1
ATOM 2372 O O . PHE B 1 147 ? 10.211 0.159 9.914 1 80.38 147 PHE B O 1
ATOM 2379 N N . VAL B 1 148 ? 9.109 1.176 11.641 1 75.31 148 VAL B N 1
ATOM 2380 C CA . VAL B 1 148 ? 9.773 0.411 12.695 1 75.31 148 VAL B CA 1
ATOM 2381 C C . VAL B 1 148 ? 8.734 -0.35 13.516 1 75.31 148 VAL B C 1
ATOM 2383 O O . VAL B 1 148 ? 7.723 0.222 13.93 1 75.31 148 VAL B O 1
ATOM 2386 N N . TYR B 1 149 ? 9 -1.594 13.625 1 73.25 149 TYR B N 1
ATOM 2387 C CA . TYR B 1 149 ? 8.125 -2.479 14.383 1 73.25 149 TYR B CA 1
ATOM 2388 C C . TYR B 1 149 ? 8.82 -2.98 15.641 1 73.25 149 TYR B C 1
ATOM 2390 O O . TYR B 1 149 ? 9.992 -3.34 15.609 1 73.25 149 TYR B O 1
ATOM 2398 N N . THR B 1 150 ? 8.086 -2.83 16.797 1 68.69 150 THR B N 1
ATOM 2399 C CA . THR B 1 150 ? 8.586 -3.408 18.031 1 68.69 150 THR B CA 1
ATOM 2400 C C . THR B 1 150 ? 7.48 -4.184 18.75 1 68.69 150 THR B C 1
ATOM 2402 O O . THR B 1 150 ? 6.312 -3.795 18.703 1 68.69 150 THR B O 1
ATOM 2405 N N . LEU B 1 151 ? 7.852 -5.461 19.234 1 64.56 151 LEU B N 1
ATOM 2406 C CA . LEU B 1 151 ? 6.898 -6.188 20.062 1 64.56 151 LEU B CA 1
ATOM 2407 C C . LEU B 1 151 ? 6.855 -5.605 21.484 1 64.56 151 LEU B C 1
ATOM 2409 O O . LEU B 1 151 ? 7.895 -5.27 22.047 1 64.56 151 LEU B O 1
ATOM 2413 N N . LYS B 1 152 ? 5.605 -5.355 21.922 1 61.91 152 LYS B N 1
ATOM 2414 C CA . LYS B 1 152 ? 5.453 -4.844 23.281 1 61.91 152 LYS B CA 1
ATOM 2415 C C . LYS B 1 152 ? 5.777 -5.918 24.312 1 61.91 152 LYS B C 1
ATOM 2417 O O . LYS B 1 152 ? 5.559 -7.105 24.062 1 61.91 152 LYS B O 1
ATOM 2422 N N . SER B 1 153 ? 6.746 -5.855 25.281 1 56 153 SER B N 1
ATOM 2423 C CA . SER B 1 153 ? 7.324 -6.727 26.297 1 56 153 SER B CA 1
ATOM 2424 C C . SER B 1 153 ? 6.27 -7.656 26.891 1 56 153 SER B C 1
ATOM 2426 O O . SER B 1 153 ? 6.566 -8.797 27.25 1 56 153 SER B O 1
ATOM 2428 N N . GLY B 1 154 ? 5.141 -7.246 27.531 1 44.16 154 GLY B N 1
ATOM 2429 C CA . GLY B 1 154 ? 4.375 -8.016 28.484 1 44.16 154 GLY B CA 1
ATOM 2430 C C . GLY B 1 154 ? 3.838 -9.32 27.922 1 44.16 154 GLY B C 1
ATOM 2431 O O . GLY B 1 154 ? 3.293 -10.141 28.656 1 44.16 154 GLY B O 1
ATOM 2432 N N . LEU B 1 155 ? 3.234 -9.266 26.953 1 39.12 155 LEU B N 1
ATOM 2433 C CA . LEU B 1 155 ? 2.477 -10.477 26.641 1 39.12 155 LEU B CA 1
ATOM 2434 C C . LEU B 1 155 ? 3.41 -11.617 26.25 1 39.12 155 LEU B C 1
ATOM 2436 O O . LEU B 1 155 ? 3.883 -11.664 25.109 1 39.12 155 LEU B O 1
ATOM 2440 N N . ARG B 1 156 ? 4.457 -11.82 27.078 1 34.66 156 ARG B N 1
ATOM 2441 C CA . ARG B 1 156 ? 5.215 -13.062 26.969 1 34.66 156 ARG B CA 1
ATOM 2442 C C . ARG B 1 156 ? 4.285 -14.258 26.844 1 34.66 156 ARG B C 1
ATOM 2444 O O . ARG B 1 156 ? 3.135 -14.211 27.281 1 34.66 156 ARG B O 1
ATOM 2451 N N . GLN B 1 157 ? 4.684 -15.227 26.078 1 33.81 157 GLN B N 1
ATOM 2452 C CA . GLN B 1 157 ? 4.184 -16.594 26.062 1 33.81 157 GLN B CA 1
ATOM 2453 C C . GLN B 1 157 ? 3.814 -17.062 27.469 1 33.81 157 GLN B C 1
ATOM 2455 O O . GLN B 1 157 ? 4.641 -17 28.391 1 33.81 157 GLN B O 1
ATOM 2460 N N . SER B 1 158 ? 2.617 -17.078 28.078 1 30 158 SER B N 1
ATOM 2461 C CA . SER B 1 158 ? 2.27 -18.109 29.062 1 30 158 SER B CA 1
ATOM 2462 C C . SER B 1 158 ? 2.994 -19.422 28.766 1 30 158 SER B C 1
ATOM 2464 O O . SER B 1 158 ? 3.375 -19.672 27.625 1 30 158 SER B O 1
ATOM 2466 N N . ASP B 1 159 ? 3.6 -20.141 29.875 1 31.66 159 ASP B N 1
ATOM 2467 C CA . ASP B 1 159 ? 4 -21.516 30.156 1 31.66 159 ASP B CA 1
ATOM 2468 C C . ASP B 1 159 ? 3.01 -22.516 29.547 1 31.66 159 ASP B C 1
ATOM 2470 O O . ASP B 1 159 ? 1.913 -22.703 30.078 1 31.66 159 ASP B O 1
ATOM 2474 N N . LEU B 1 160 ? 2.533 -22.609 28.531 1 29.09 160 LEU B N 1
ATOM 2475 C CA . LEU B 1 160 ? 1.857 -23.859 28.219 1 29.09 160 LEU B CA 1
ATOM 2476 C C . LEU B 1 160 ? 2.744 -25.047 28.547 1 29.09 160 LEU B C 1
ATOM 2478 O O . LEU B 1 160 ? 2.682 -26.078 27.875 1 29.09 160 LEU B O 1
ATOM 2482 N N . CYS B 1 161 ? 3.771 -24.875 29.422 1 28 161 CYS B N 1
ATOM 2483 C CA . CYS B 1 161 ? 4.191 -26.172 29.953 1 28 161 CYS B CA 1
ATOM 2484 C C . CYS B 1 161 ? 3.018 -26.906 30.594 1 28 161 CYS B C 1
ATOM 2486 O O . CYS B 1 161 ? 2.262 -26.328 31.359 1 28 161 CYS B O 1
ATOM 2488 N N . GLY B 1 162 ? 2.439 -27.953 29.844 1 28.61 162 GLY B N 1
ATOM 2489 C CA . GLY B 1 162 ? 1.867 -29.141 30.453 1 28.61 162 GLY B CA 1
ATOM 2490 C C . GLY B 1 162 ? 2.555 -29.531 31.75 1 28.61 162 GLY B C 1
ATOM 2491 O O . GLY B 1 162 ? 3.785 -29.578 31.812 1 28.61 162 GLY B O 1
ATOM 2492 N N . GLY B 1 163 ? 2.102 -29.062 32.875 1 26.08 163 GLY B N 1
ATOM 2493 C CA . GLY B 1 163 ? 2.27 -29.75 34.125 1 26.08 163 GLY B CA 1
ATOM 2494 C C . GLY B 1 163 ? 2.094 -31.25 34.031 1 26.08 163 GLY B C 1
ATOM 2495 O O . GLY B 1 163 ? 1.376 -31.734 33.156 1 26.08 163 GLY B O 1
ATOM 2496 N N . PRO B 1 164 ? 3.186 -32.125 34.219 1 28.97 164 PRO B N 1
ATOM 2497 C CA . PRO B 1 164 ? 3.004 -33.531 34.562 1 28.97 164 PRO B CA 1
ATOM 2498 C C . PRO B 1 164 ? 1.836 -33.781 35.531 1 28.97 164 PRO B C 1
ATOM 2500 O O . PRO B 1 164 ? 1.199 -34.844 35.469 1 28.97 164 PRO B O 1
ATOM 2503 N N . HIS B 1 165 ? 1.622 -32.781 36.562 1 23.89 165 HIS B N 1
ATOM 2504 C CA . HIS B 1 165 ? 1.119 -33.281 37.812 1 23.89 165 HIS B CA 1
ATOM 2505 C C . HIS B 1 165 ? -0.38 -33.562 37.75 1 23.89 165 HIS B C 1
ATOM 2507 O O . HIS B 1 165 ? -0.946 -34.156 38.688 1 23.89 165 HIS B O 1
ATOM 2513 N N . GLY B 1 166 ? -1.45 -33.312 37.094 1 21.5 166 GLY B N 1
ATOM 2514 C CA . GLY B 1 166 ? -2.408 -34.188 37.75 1 21.5 166 GLY B CA 1
ATOM 2515 C C . GLY B 1 166 ? -2.275 -35.625 37.312 1 21.5 166 GLY B C 1
ATOM 2516 O O . GLY B 1 166 ? -1.643 -35.938 36.312 1 21.5 166 GLY B O 1
#

Sequence (332 aa):
MRVRIYEGVYIDMINLDTEVAGTLPVDPNVADFIDANSAGNAVIVVGNTHSLYTGFMDNIRLFTINNGLTDAWVQAIGGNAPARGADVIVCPPGVPSNIGCEGIDKVFYRGSPIIDLSSSGFFYDTSRFLTPKGVPLFKRNPIRVEFVYTLKSGLRQSDLCGGPHGMRVRIYEGVYIDMINLDTEVAGTLPVDPNVADFIDANSAGNAVIVVGNTHSLYTGFMDNIRLFTINNGLTDAWVQAIGGNAPARGADVIVCPPGVPSNIGCEGIDKVFYRGSPIIDLSSSGFFYDTSRFLTPKGVPLFKRNPIRVEFVYTLKSGLRQSDLCGGPHG